Protein 6CL4 (pdb70)

Secondary structure (DSSP, 8-state):
--SSS-EEEE--STT-SEETTTEESSTTHHHHHHHTT--EEE------S-HHHHHHHHHHHHHHHHHHH--S-EEEEEETTHHHHHHHHHHH-GGGEEEEEEES--SS--HHHHHHGGGGSTTTS-HHHHHHHHHHHHHHHHHHHTS---GGGSHHHHGGGSHHHHHHHHTT--TT--SSTT----SEETTEEEEEEEEE----TTT---SSS-HHHHHHHHHHHT-SSSTTSBSSSSBTGGG--SEEEEEEEE--TTGGGTTTTT--SSSS-HHHHHHHHHHHHHHTT-

Structure (mmCIF, N/CA/C/O backbone):
data_6CL4
#
_entry.id   6CL4
#
_cell.length_a   58.500
_cell.length_b   58.500
_cell.length_c   192.700
_cell.angle_alpha   90.00
_cell.angle_beta   90.00
_cell.angle_gamma   90.00
#
_symmetry.space_group_name_H-M   'P 41 2 2'
#
loop_
_entity.id
_entity.type
_entity.pdbx_description
1 polymer 'Lipase C12'
2 water water
#
loop_
_atom_site.group_PDB
_atom_site.id
_atom_site.type_symbol
_atom_site.label_atom_id
_atom_site.label_alt_id
_atom_site.label_comp_id
_atom_site.label_asym_id
_atom_site.label_entity_id
_atom_site.label_seq_id
_atom_site.pdbx_PDB_ins_code
_atom_site.Cartn_x
_atom_site.Cartn_y
_atom_site.Cartn_z
_atom_site.occupancy
_atom_site.B_iso_or_equiv
_atom_site.auth_seq_id
_atom_site.auth_comp_id
_atom_site.auth_asym_id
_atom_site.auth_atom_id
_atom_site.pdbx_PDB_model_num
ATOM 1 N N . SER A 1 24 ? 20.877 28.840 42.827 1.00 38.66 4 SER A N 1
ATOM 2 C CA . SER A 1 24 ? 19.798 29.033 41.865 1.00 38.17 4 SER A CA 1
ATOM 3 C C . SER A 1 24 ? 19.705 30.489 41.421 1.00 37.99 4 SER A C 1
ATOM 4 O O . SER A 1 24 ? 19.584 31.394 42.247 1.00 39.20 4 SER A O 1
ATOM 7 N N . SER A 1 25 ? 19.764 30.709 40.112 1.00 35.36 5 SER A N 1
ATOM 8 C CA . SER A 1 25 ? 19.679 32.055 39.559 1.00 34.04 5 SER A CA 1
ATOM 9 C C . SER A 1 25 ? 18.228 32.517 39.463 1.00 31.43 5 SER A C 1
ATOM 10 O O . SER A 1 25 ? 17.948 33.715 39.442 1.00 32.45 5 SER A O 1
ATOM 13 N N . LEU A 1 26 ? 17.310 31.557 39.404 1.00 28.45 6 LEU A N 1
ATOM 14 C CA . LEU A 1 26 ? 15.886 31.863 39.345 1.00 26.80 6 LEU A CA 1
ATOM 15 C C . LEU A 1 26 ? 15.257 31.816 40.733 1.00 27.50 6 LEU A C 1
ATOM 16 O O . LEU A 1 26 ? 15.724 31.091 41.612 1.00 29.05 6 LEU A O 1
ATOM 21 N N . LYS A 1 27 ? 14.198 32.594 40.925 1.00 25.36 7 LYS A N 1
ATOM 22 C CA . LYS A 1 27 ? 13.482 32.603 42.194 1.00 24.80 7 LYS A CA 1
ATOM 23 C C . LYS A 1 27 ? 12.606 31.361 42.319 1.00 23.61 7 LYS A C 1
ATOM 24 O O . LYS A 1 27 ? 12.423 30.824 43.411 1.00 23.30 7 LYS A O 1
ATOM 30 N N . PHE A 1 28 ? 12.072 30.907 41.189 1.00 23.49 8 PHE A N 1
ATOM 31 C CA . PHE A 1 28 ? 11.191 29.746 41.170 1.00 22.63 8 PHE A CA 1
ATOM 32 C C . PHE A 1 28 ? 11.763 28.629 40.302 1.00 21.94 8 PHE A C 1
ATOM 33 O O . PHE A 1 28 ? 12.425 28.895 39.299 1.00 21.65 8 PHE A O 1
ATOM 41 N N . PRO A 1 29 ? 11.512 27.370 40.694 1.00 20.99 9 PRO A N 1
ATOM 42 C CA . PRO A 1 29 ? 11.964 26.198 39.937 1.00 20.81 9 PRO A CA 1
ATOM 43 C C . PRO A 1 29 ? 11.294 26.090 38.571 1.00 20.57 9 PRO A C 1
ATOM 44 O O . PRO A 1 29 ? 10.247 26.697 38.345 1.00 21.51 9 PRO A O 1
ATOM 48 N N . ILE A 1 30 ? 11.900 25.320 37.674 1.00 19.53 10 ILE A N 1
ATOM 49 C CA . ILE A 1 30 ? 11.323 25.072 36.360 1.00 17.99 10 ILE A CA 1
ATOM 50 C C . ILE A 1 30 ? 10.759 23.657 36.279 1.00 18.02 10 ILE A C 1
ATOM 51 O O . ILE A 1 30 ? 11.437 22.690 36.624 1.00 21.58 10 ILE A O 1
ATOM 56 N N . VAL A 1 31 ? 9.514 23.544 35.831 1.00 22.76 11 VAL A N 1
ATOM 57 C CA . VAL A 1 31 ? 8.891 22.243 35.627 1.00 21.91 11 VAL A CA 1
ATOM 58 C C . VAL A 1 31 ? 8.652 21.989 34.142 1.00 20.21 11 VAL A C 1
ATOM 59 O O . VAL A 1 31 ? 7.859 22.680 33.506 1.00 19.25 11 VAL A O 1
ATOM 63 N N . LEU A 1 32 ? 9.348 20.998 33.594 1.00 20.61 12 LEU A N 1
ATOM 64 C CA . LEU A 1 32 ? 9.195 20.646 32.187 1.00 20.43 12 LEU A CA 1
ATOM 65 C C . LEU A 1 32 ? 8.001 19.720 31.989 1.00 20.68 12 LEU A C 1
ATOM 66 O O . LEU A 1 32 ? 7.824 18.753 32.731 1.00 17.69 12 LEU A O 1
ATOM 71 N N . VAL A 1 33 ? 7.183 20.023 30.986 1.00 19.55 13 VAL A N 1
ATOM 72 C CA . VAL A 1 33 ? 5.970 19.255 30.727 1.00 18.85 13 VAL A CA 1
ATOM 73 C C . VAL A 1 33 ? 5.954 18.687 29.312 1.00 18.76 13 VAL A C 1
ATOM 74 O O . VAL A 1 33 ? 5.834 19.430 28.337 1.00 18.58 13 VAL A O 1
ATOM 78 N N . HIS A 1 34 ? 6.075 17.368 29.202 1.00 18.57 14 HIS A N 1
ATOM 79 C CA . HIS A 1 34 ? 6.049 16.7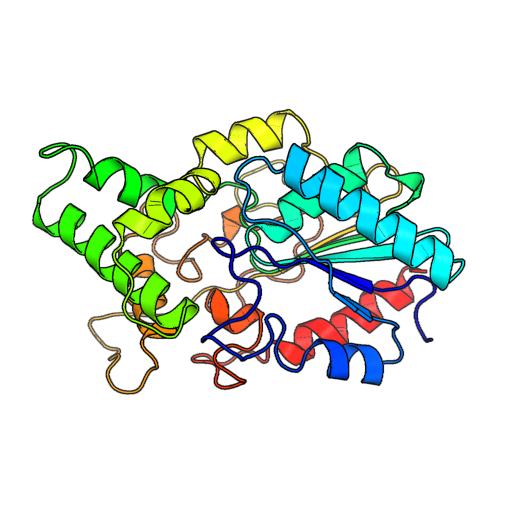17 27.898 1.00 19.16 14 HIS A CA 1
ATOM 80 C C . HIS A 1 34 ? 4.612 16.535 27.429 1.00 21.36 14 HIS A C 1
ATOM 81 O O . HIS A 1 34 ? 3.671 16.714 28.203 1.00 22.87 14 HIS A O 1
ATOM 88 N N . GLY A 1 35 ? 4.445 16.185 26.158 1.00 20.57 15 GLY A N 1
ATOM 89 C CA . GLY A 1 35 ? 3.123 15.957 25.607 1.00 20.30 15 GLY A CA 1
ATOM 90 C C . GLY A 1 35 ? 3.135 15.679 24.118 1.00 19.44 15 GLY A C 1
ATOM 91 O O . GLY A 1 35 ? 2.749 16.529 23.319 1.00 18.08 15 GLY A O 1
ATOM 92 N N . LEU A 1 36 ? 3.577 14.485 23.740 1.00 19.72 16 LEU A N 1
ATOM 93 C CA . LEU A 1 36 ? 3.594 14.096 22.335 1.00 18.42 16 LEU A CA 1
ATOM 94 C C . LEU A 1 36 ? 3.101 12.664 22.153 1.00 18.33 16 LEU A C 1
ATOM 95 O O . LEU A 1 36 ? 3.884 11.716 22.216 1.00 18.43 16 LEU A O 1
ATOM 100 N N . LEU A 1 37 ? 1.794 12.527 21.942 1.00 18.77 17 LEU A N 1
ATOM 101 C CA . LEU A 1 37 ? 1.156 11.242 21.658 1.00 21.30 17 LEU A CA 1
ATOM 102 C C . LEU A 1 37 ? 1.397 10.193 22.745 1.00 24.03 17 LEU A C 1
ATOM 103 O O . LEU A 1 37 ? 1.420 8.994 22.466 1.00 26.34 17 LEU A O 1
ATOM 108 N N . GLY A 1 38 ? 1.571 10.650 23.980 1.00 25.06 18 GLY A N 1
ATOM 109 C CA . GLY A 1 38 ? 1.719 9.756 25.114 1.00 26.09 18 GLY A CA 1
ATOM 110 C C . GLY A 1 38 ? 3.049 9.029 25.180 1.00 29.21 18 GLY A C 1
ATOM 111 O O . GLY A 1 38 ? 3.097 7.840 25.496 1.00 29.33 18 GLY A O 1
ATOM 112 N N . PHE A 1 39 ? 4.132 9.741 24.886 1.00 31.45 19 PHE A N 1
ATOM 113 C CA . PHE A 1 39 ? 5.469 9.163 24.975 1.00 34.34 19 PHE A CA 1
ATOM 114 C C . PHE A 1 39 ? 6.300 9.849 26.054 1.00 38.37 19 PHE A C 1
ATOM 115 O O . PHE A 1 39 ? 6.588 11.042 25.964 1.00 39.58 19 PHE A O 1
ATOM 123 N N . ASP A 1 40 ? 6.681 9.086 27.074 1.00 42.95 20 ASP A N 1
ATOM 124 C CA . ASP A 1 40 ? 7.520 9.603 28.150 1.00 46.01 20 ASP A CA 1
ATOM 125 C C . ASP A 1 40 ? 8.934 9.877 27.652 1.00 44.47 20 ASP A C 1
ATOM 126 O O . ASP A 1 40 ? 9.627 10.753 28.167 1.00 44.08 20 ASP A O 1
ATOM 131 N N . LYS A 1 41 ? 9.354 9.117 26.646 1.00 41.37 21 LYS A N 1
ATOM 132 C CA . LYS A 1 41 ? 10.689 9.259 26.083 1.00 40.41 21 LYS A CA 1
ATOM 133 C C . LYS A 1 41 ? 10.691 8.959 24.587 1.00 39.29 21 LYS A C 1
ATOM 134 O O . LYS A 1 41 ? 9.912 8.135 24.107 1.00 39.27 21 LYS A O 1
ATOM 140 N N . ILE A 1 42 ? 11.570 9.636 23.856 1.00 37.20 22 ILE A N 1
ATOM 141 C CA . ILE A 1 42 ? 11.627 9.516 22.403 1.00 35.53 22 ILE A CA 1
ATOM 142 C C . ILE A 1 42 ? 12.580 8.405 21.967 1.00 35.50 22 ILE A C 1
ATOM 143 O O . ILE A 1 42 ? 13.653 8.234 22.544 1.00 36.91 22 ILE A O 1
ATOM 148 N N . GLY A 1 43 ? 12.177 7.644 20.953 1.00 34.58 23 GLY A N 1
ATOM 149 C CA . GLY A 1 43 ? 13.028 6.616 20.381 1.00 34.99 23 GLY A CA 1
ATOM 150 C C . GLY A 1 43 ? 13.079 5.334 21.189 1.00 38.41 23 GLY A C 1
ATOM 151 O O . GLY A 1 43 ? 13.630 4.330 20.739 1.00 39.77 23 GLY A O 1
ATOM 152 N N . GLY A 1 44 ? 12.506 5.366 22.387 1.00 39.26 24 GLY A N 1
ATOM 153 C CA . GLY A 1 44 ? 12.485 4.199 23.247 1.00 42.13 24 GLY A CA 1
ATOM 154 C C . GLY A 1 44 ? 13.263 4.389 24.535 1.00 43.52 24 GLY A C 1
ATOM 155 O O . GLY A 1 44 ? 12.885 3.852 25.576 1.00 45.80 24 GLY A O 1
ATOM 156 N N . ILE A 1 45 ? 14.353 5.149 24.470 1.00 42.66 25 ILE A N 1
ATOM 157 C CA . ILE A 1 45 ? 15.194 5.364 25.645 1.00 43.04 25 ILE A CA 1
ATOM 158 C C . ILE A 1 45 ? 15.577 6.830 25.855 1.00 40.01 25 ILE A C 1
ATOM 159 O O . ILE A 1 45 ? 15.745 7.272 26.991 1.00 40.02 25 ILE A O 1
ATOM 164 N N . TYR A 1 46 ? 15.713 7.578 24.763 1.00 36.21 26 TYR A N 1
ATOM 165 C CA . TYR A 1 46 ? 16.182 8.960 24.835 1.00 34.58 26 TYR A CA 1
ATOM 166 C C . TYR A 1 46 ? 15.201 9.854 25.584 1.00 32.65 26 TYR A C 1
ATOM 167 O O . TYR A 1 46 ? 14.009 9.861 25.280 1.00 32.38 26 TYR A O 1
ATOM 176 N N . PRO A 1 47 ? 15.706 10.612 26.572 1.00 31.11 27 PRO A N 1
ATOM 177 C CA . PRO A 1 47 ? 14.899 11.561 27.348 1.00 28.04 27 PRO A CA 1
ATOM 178 C C . PRO A 1 47 ? 14.164 12.557 26.455 1.00 23.37 27 PRO A C 1
ATOM 179 O O . PRO A 1 47 ? 14.683 12.934 25.404 1.00 22.02 27 PRO A O 1
ATOM 183 N N . TYR A 1 48 ? 12.971 12.967 26.879 1.00 21.71 28 TYR A N 1
ATOM 184 C CA . TYR A 1 48 ? 12.117 13.855 26.095 1.00 20.45 28 TYR A CA 1
ATOM 185 C C . TYR A 1 48 ? 12.828 15.159 25.742 1.00 20.49 28 TYR A C 1
ATOM 186 O O . TYR A 1 48 ? 13.105 15.427 24.573 1.00 20.29 28 TYR A O 1
ATOM 195 N N . PHE A 1 49 ? 13.119 15.967 26.757 1.00 20.91 29 PHE A N 1
ATOM 196 C CA . PHE A 1 49 ? 13.893 17.188 26.568 1.00 18.74 29 PHE A CA 1
ATOM 197 C C . PHE A 1 49 ? 15.382 16.861 26.585 1.00 22.74 29 PHE A C 1
ATOM 198 O O . PHE A 1 49 ? 16.059 17.061 27.594 1.00 24.66 29 PHE A O 1
ATOM 206 N N . TYR A 1 50 ? 15.884 16.360 25.460 1.00 22.69 30 TYR A N 1
ATOM 207 C CA . TYR A 1 50 ? 17.243 15.832 25.382 1.00 24.20 30 TYR A CA 1
ATOM 208 C C . TYR A 1 50 ? 18.310 16.891 25.653 1.00 25.49 30 TYR A C 1
ATOM 209 O O . TYR A 1 50 ? 18.437 17.865 24.911 1.00 25.94 30 TYR A O 1
ATOM 218 N N . GLY A 1 51 ? 19.071 16.688 26.725 1.00 25.62 31 GLY A N 1
ATOM 219 C CA . GLY A 1 51 ? 20.164 17.576 27.079 1.00 25.62 31 GLY A CA 1
ATOM 220 C C . GLY A 1 51 ? 19.722 18.958 27.519 1.00 25.79 31 GLY A C 1
ATOM 221 O O . GLY A 1 51 ? 20.542 19.866 27.660 1.00 27.62 31 GLY A O 1
ATOM 222 N N . ILE A 1 52 ? 18.423 19.119 27.746 1.00 23.91 32 ILE A N 1
ATOM 223 C CA . ILE A 1 52 ? 17.861 20.419 28.089 1.00 22.35 32 ILE A CA 1
ATOM 224 C C . ILE A 1 52 ? 17.857 20.648 29.599 1.00 22.82 32 ILE A C 1
ATOM 225 O O . ILE A 1 52 ? 18.170 21.743 30.066 1.00 23.02 32 ILE A O 1
ATOM 230 N N . LYS A 1 53 ? 17.515 19.611 30.358 1.00 23.13 33 LYS A N 1
ATOM 231 C CA . LYS A 1 53 ? 17.525 19.698 31.815 1.00 25.42 33 LYS A CA 1
ATOM 232 C C . LYS A 1 53 ? 18.924 20.017 32.333 1.00 29.02 33 LYS A C 1
ATOM 233 O O . LYS A 1 53 ? 19.091 20.847 33.226 1.00 29.75 33 LYS A O 1
ATOM 239 N N . GLU A 1 54 ? 19.924 19.357 31.758 1.00 32.03 34 GLU A N 1
ATOM 240 C CA . GLU A 1 54 ? 21.312 19.561 32.153 1.00 35.68 34 GLU A CA 1
ATOM 241 C C . GLU A 1 54 ? 21.787 20.964 31.788 1.00 35.58 34 GLU A C 1
ATOM 242 O O . GLU A 1 54 ? 22.633 21.540 32.472 1.00 33.01 34 GLU A O 1
ATOM 248 N N . ALA A 1 55 ? 21.236 21.508 30.709 1.00 36.92 35 ALA A N 1
ATOM 249 C CA . ALA A 1 55 ? 21.606 22.841 30.251 1.00 23.21 35 ALA A CA 1
ATOM 250 C C . ALA A 1 55 ? 20.947 23.920 31.103 1.00 27.44 35 ALA A C 1
ATOM 251 O O . ALA A 1 55 ? 21.567 24.934 31.423 1.00 28.08 35 ALA A O 1
ATOM 253 N N . LEU A 1 56 ? 19.686 23.698 31.462 1.00 26.23 36 LEU A N 1
ATOM 254 C CA . LEU A 1 56 ? 18.958 24.635 32.310 1.00 24.82 36 LEU A CA 1
ATOM 255 C C . LEU A 1 56 ? 19.590 24.709 33.697 1.00 27.03 36 LEU A C 1
ATOM 256 O O . LEU A 1 56 ? 19.648 25.776 34.307 1.00 29.23 36 LEU A O 1
ATOM 261 N N . GLU A 1 57 ? 20.064 23.567 34.187 1.00 26.76 37 GLU A N 1
ATOM 262 C CA . GLU A 1 57 ? 20.753 23.508 35.471 1.00 26.11 37 GLU A CA 1
ATOM 263 C C . GLU A 1 57 ? 22.105 24.204 35.388 1.00 28.90 37 GLU A C 1
ATOM 264 O O . GLU A 1 57 ? 22.569 24.802 36.358 1.00 30.94 37 GLU A O 1
ATOM 270 N N . LYS A 1 58 ? 22.728 24.122 34.217 1.00 30.05 38 LYS A N 1
ATOM 271 C CA . LYS A 1 58 ? 24.020 24.753 33.982 1.00 31.70 38 LYS A CA 1
ATOM 272 C C . LYS A 1 58 ? 23.881 26.273 33.985 1.00 29.71 38 LYS A C 1
ATOM 273 O O . LYS A 1 58 ? 24.851 26.997 34.207 1.00 30.49 38 LYS A O 1
ATOM 279 N N . ALA A 1 59 ? 22.663 26.749 33.743 1.00 29.05 39 ALA A N 1
ATOM 280 C CA . ALA A 1 59 ? 22.374 28.177 33.768 1.00 29.77 39 ALA A CA 1
ATOM 281 C C . ALA A 1 59 ? 21.929 28.619 35.159 1.00 30.75 39 ALA A C 1
ATOM 282 O O . ALA A 1 59 ? 21.549 29.771 35.364 1.00 30.93 39 ALA A O 1
ATOM 284 N N . GLY A 1 60 ? 21.972 27.691 36.111 1.00 32.40 40 GLY A N 1
ATOM 285 C CA . GLY A 1 60 ? 21.656 27.996 37.494 1.00 32.68 40 GLY A CA 1
ATOM 286 C C . GLY A 1 60 ? 20.179 27.915 37.829 1.00 31.79 40 GLY A C 1
ATOM 287 O O . GLY A 1 60 ? 19.647 28.774 38.531 1.00 31.94 40 GLY A O 1
ATOM 288 N N . ALA A 1 61 ? 19.514 26.877 37.333 1.00 28.44 41 ALA A N 1
ATOM 289 C CA . ALA A 1 61 ? 18.092 26.689 37.597 1.00 25.53 41 ALA A CA 1
ATOM 290 C C . ALA A 1 61 ? 17.796 25.264 38.053 1.00 22.71 41 ALA A C 1
ATOM 291 O O . ALA A 1 61 ? 18.408 24.310 37.575 1.00 23.07 41 ALA A O 1
ATOM 293 N N . LYS A 1 62 ? 16.859 25.125 38.986 1.00 21.02 42 LYS A N 1
ATOM 294 C CA . LYS A 1 62 ? 16.429 23.806 39.436 1.00 20.92 42 LYS A CA 1
ATOM 295 C C . LYS A 1 62 ? 15.313 23.287 38.536 1.00 20.21 42 LYS A C 1
ATOM 296 O O . LYS A 1 62 ? 14.295 23.952 38.347 1.00 19.59 42 LYS A O 1
ATOM 301 N N . VAL A 1 63 ? 15.514 22.097 37.979 1.00 23.16 43 VAL A N 1
ATOM 302 C CA . VAL A 1 63 ? 14.598 21.555 36.982 1.00 22.27 43 VAL A CA 1
ATOM 303 C C . VAL A 1 63 ? 13.960 20.246 37.435 1.00 21.11 43 VAL A C 1
ATOM 304 O O . VAL A 1 63 ? 14.626 19.380 38.002 1.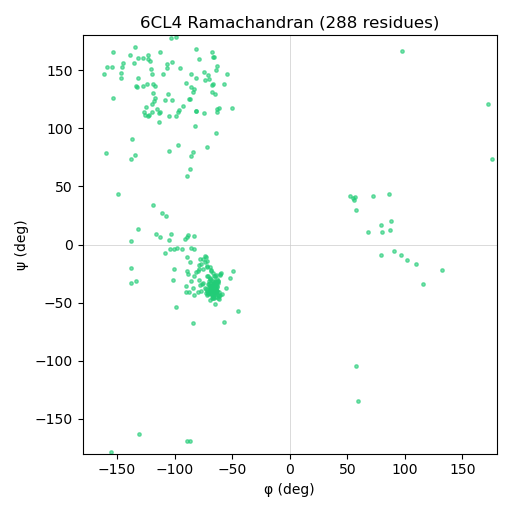00 21.12 43 VAL A O 1
ATOM 308 N N . TYR A 1 64 ? 12.662 20.113 37.179 1.00 20.16 44 TYR A N 1
ATOM 309 C CA . TYR A 1 64 ? 11.932 18.894 37.502 1.00 20.21 44 TYR A CA 1
ATOM 310 C C . TYR A 1 64 ? 11.082 18.453 36.315 1.00 20.46 44 TYR A C 1
ATOM 311 O O . TYR A 1 64 ? 10.417 19.271 35.680 1.00 20.16 44 TYR A O 1
ATOM 320 N N . ILE A 1 65 ? 11.112 17.158 36.014 1.00 22.24 45 ILE A N 1
ATOM 321 C CA . ILE A 1 65 ? 10.366 16.619 34.882 1.00 22.84 45 ILE A CA 1
ATOM 322 C C . ILE A 1 65 ? 9.020 16.055 35.323 1.00 22.24 45 ILE A C 1
ATOM 323 O O . ILE A 1 65 ? 8.961 15.081 36.073 1.00 22.85 45 ILE A O 1
ATOM 328 N N . ALA A 1 66 ? 7.942 16.667 34.846 1.00 22.32 46 ALA A N 1
ATOM 329 C CA . ALA A 1 66 ? 6.593 16.250 35.213 1.00 24.23 46 ALA A CA 1
ATOM 330 C C . ALA A 1 66 ? 6.252 14.873 34.652 1.00 26.90 46 ALA A C 1
ATOM 331 O O . ALA A 1 66 ? 6.549 14.569 33.497 1.00 27.44 46 ALA A O 1
ATOM 333 N N . THR A 1 67 ? 5.624 14.046 35.481 1.00 28.61 47 THR A N 1
ATOM 334 C CA . THR A 1 67 ? 5.195 12.717 35.063 1.00 30.60 47 THR A CA 1
ATOM 335 C C . THR A 1 67 ? 3.687 12.687 34.833 1.00 29.76 47 THR A C 1
ATOM 336 O O . THR A 1 67 ? 2.904 12.782 35.778 1.00 28.85 47 THR A O 1
ATOM 340 N N . LEU A 1 68 ? 3.287 12.558 33.572 1.00 29.76 48 LEU A N 1
ATOM 341 C CA . LEU A 1 68 ? 1.874 12.582 33.209 1.00 30.40 48 LEU A CA 1
ATOM 342 C C . LEU A 1 68 ? 1.464 11.319 32.458 1.00 30.95 48 LEU A C 1
ATOM 343 O O . LEU A 1 68 ? 2.311 10.580 31.957 1.00 30.44 48 LEU A O 1
ATOM 348 N N . SER A 1 69 ? 0.159 11.078 32.382 1.00 33.44 49 SER A N 1
ATOM 349 C CA . SER A 1 69 ? -0.365 9.907 31.687 1.00 36.93 49 SER A CA 1
ATOM 350 C C . SER A 1 69 ? -0.908 10.272 30.309 1.00 37.48 49 SER A C 1
ATOM 351 O O . SER A 1 69 ? -1.273 11.420 30.057 1.00 37.13 49 SER A O 1
ATOM 354 N N . ALA A 1 70 ? -0.959 9.285 29.420 1.00 39.68 50 ALA A N 1
ATOM 355 C CA . ALA A 1 70 ? -1.447 9.498 28.063 1.00 40.90 50 ALA A CA 1
ATOM 356 C C . ALA A 1 70 ? -2.956 9.716 28.048 1.00 42.96 50 ALA A C 1
ATOM 357 O O . ALA A 1 70 ? -3.727 8.783 27.823 1.00 44.38 50 ALA A O 1
ATOM 359 N N . LEU A 1 71 ? -3.372 10.956 28.287 1.00 43.77 51 LEU A N 1
ATOM 360 C CA . LEU A 1 71 ? -4.789 11.296 28.308 1.00 44.81 51 LEU A CA 1
ATOM 361 C C . LEU A 1 71 ? -5.114 12.352 27.259 1.00 44.18 51 LEU A C 1
ATOM 362 O O . LEU A 1 71 ? -4.267 13.171 26.907 1.00 43.57 51 LEU A O 1
ATOM 367 N N . ASN A 1 72 ? -6.344 12.326 26.757 1.00 41.94 52 ASN A N 1
ATOM 368 C CA . ASN A 1 72 ? -6.786 13.321 25.789 1.00 39.90 52 ASN A CA 1
ATOM 369 C C . ASN A 1 72 ? -7.388 14.534 26.483 1.00 40.74 52 ASN A C 1
ATOM 370 O O . ASN A 1 72 ? -7.438 15.626 25.918 1.00 39.96 52 ASN A O 1
ATOM 375 N N . SER A 1 73 ? -7.845 14.334 27.715 1.00 39.99 53 SER A N 1
ATOM 376 C CA . SER A 1 73 ? -8.390 15.423 28.510 1.00 39.78 53 SER A CA 1
ATOM 377 C C . SER A 1 73 ? -7.267 16.226 29.153 1.00 40.19 53 SER A C 1
ATOM 378 O O . SER A 1 73 ? -6.528 15.714 29.993 1.00 43.98 53 SER A O 1
ATOM 381 N N . ASN A 1 74 ? -7.139 17.485 28.750 1.00 38.08 54 ASN A N 1
ATOM 382 C CA . ASN A 1 74 ? -6.125 18.367 29.313 1.00 38.30 54 ASN A CA 1
ATOM 383 C C . ASN A 1 74 ? -6.470 18.760 30.744 1.00 38.80 54 ASN A C 1
ATOM 384 O O . ASN A 1 74 ? -5.609 19.202 31.504 1.00 38.64 54 ASN A O 1
ATOM 389 N N . GLU A 1 75 ? -7.739 18.593 31.103 1.00 39.99 55 GLU A N 1
ATOM 390 C CA . GLU A 1 75 ? -8.191 18.844 32.464 1.00 41.98 55 GLU A CA 1
ATOM 391 C C . GLU A 1 75 ? -7.699 17.740 33.393 1.00 40.18 55 GLU A C 1
ATOM 392 O O . GLU A 1 75 ? -7.258 18.006 34.510 1.00 40.78 55 GLU A O 1
ATOM 398 N N . LEU A 1 76 ? -7.774 16.499 32.920 1.00 37.98 56 LEU A N 1
ATOM 399 C CA . LEU A 1 76 ? -7.283 15.358 33.683 1.00 38.16 56 LEU A CA 1
ATOM 400 C C . LEU A 1 76 ? -5.759 15.357 33.731 1.00 34.72 56 LEU A C 1
ATOM 401 O O . LEU A 1 76 ? -5.162 15.116 34.781 1.00 34.95 56 LEU A O 1
ATOM 406 N N . ARG A 1 77 ? -5.137 15.627 32.588 1.00 31.23 57 ARG A N 1
ATOM 407 C CA . ARG A 1 77 ? -3.684 15.721 32.511 1.00 30.49 57 ARG A CA 1
ATOM 408 C C . ARG A 1 77 ? -3.187 16.905 33.331 1.00 31.54 57 ARG A C 1
ATOM 409 O O . ARG A 1 77 ? -2.096 16.867 33.901 1.00 31.95 57 ARG A O 1
ATOM 423 N N . GLY A 1 78 ? -3.999 17.956 33.388 1.00 33.45 58 GLY A N 1
ATOM 424 C CA . GLY A 1 78 ? -3.675 19.130 34.176 1.00 32.98 58 GLY A CA 1
ATOM 425 C C . GLY A 1 78 ? -3.703 18.839 35.663 1.00 33.91 58 GLY A C 1
ATOM 426 O O . GLY A 1 78 ? -2.877 19.350 36.419 1.00 34.12 58 GLY A O 1
ATOM 427 N N . GLU A 1 79 ? -4.658 18.014 36.084 1.00 33.20 59 GLU A N 1
ATOM 428 C CA . GLU A 1 79 ? -4.760 17.613 37.483 1.00 33.71 59 GLU A CA 1
ATOM 429 C C . GLU A 1 79 ? -3.547 16.789 37.899 1.00 31.66 59 GLU A C 1
ATOM 430 O O . GLU A 1 79 ? -3.066 16.902 39.026 1.00 31.50 59 GLU A O 1
ATOM 436 N N . GLN A 1 80 ? -3.058 15.960 36.982 1.00 30.64 60 GLN A N 1
ATOM 437 C CA . GLN A 1 80 ? -1.842 15.194 37.220 1.00 30.64 60 GLN A CA 1
ATOM 438 C C . GLN A 1 80 ? -0.644 16.129 37.328 1.00 29.30 60 GLN A C 1
ATOM 439 O O . GLN A 1 80 ? 0.261 15.905 38.131 1.00 29.73 60 GLN A O 1
ATOM 445 N N . LEU A 1 81 ? -0.648 17.178 36.512 1.00 29.08 61 LEU A N 1
ATOM 446 C CA . LEU A 1 81 ? 0.404 18.184 36.553 1.00 28.21 61 LEU A CA 1
ATOM 447 C C . LEU A 1 81 ? 0.316 18.993 37.840 1.00 30.57 61 LEU A C 1
ATOM 448 O O . LEU A 1 81 ? 1.335 19.357 38.425 1.00 31.45 61 LEU A O 1
ATOM 453 N N . LEU A 1 82 ? -0.911 19.264 38.275 1.00 30.80 62 LEU A N 1
ATOM 454 C CA . LEU A 1 82 ? -1.151 20.007 39.507 1.00 30.71 62 LEU A CA 1
ATOM 455 C C . LEU A 1 82 ? -0.576 19.271 40.712 1.00 31.69 62 LEU A C 1
ATOM 456 O O . LEU A 1 82 ? 0.006 19.884 41.607 1.00 33.33 62 LEU A O 1
ATOM 461 N N . GLU A 1 83 ? -0.743 17.952 40.724 1.00 31.27 63 GLU A N 1
ATOM 462 C CA . GLU A 1 83 ? -0.224 17.120 41.802 1.00 30.57 63 GLU A CA 1
ATOM 463 C C . GLU A 1 83 ? 1.299 17.159 41.843 1.00 28.99 63 GLU A C 1
ATOM 464 O O . GLU A 1 83 ? 1.898 17.249 42.914 1.00 30.19 63 GLU A O 1
ATOM 470 N N . PHE A 1 8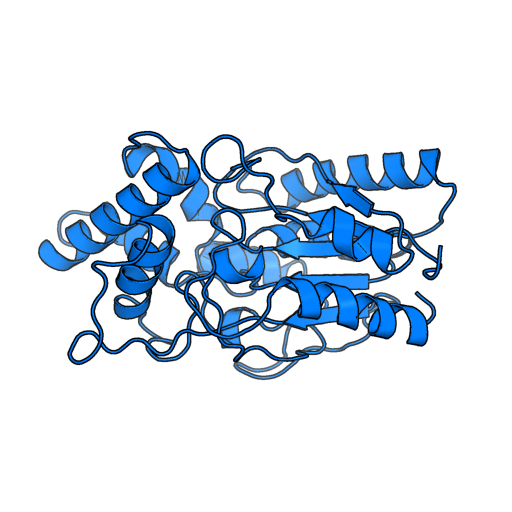4 ? 1.919 17.093 40.669 1.00 25.68 64 PHE A N 1
ATOM 471 C CA . PHE A 1 84 ? 3.373 17.100 40.570 1.00 24.63 64 PHE A CA 1
ATOM 472 C C . PHE A 1 84 ? 3.951 18.440 41.013 1.00 22.76 64 PHE A C 1
ATOM 473 O O . PHE A 1 84 ? 4.987 18.486 41.674 1.00 22.88 64 PHE A O 1
ATOM 481 N N . VAL A 1 85 ? 3.275 19.524 40.644 1.00 22.28 65 VAL A N 1
ATOM 482 C CA . VAL A 1 85 ? 3.705 20.866 41.021 1.00 21.89 65 VAL A CA 1
ATOM 483 C C . VAL A 1 85 ? 3.721 21.026 42.538 1.00 22.87 65 VAL A C 1
ATOM 484 O O . VAL A 1 85 ? 4.670 21.568 43.106 1.00 35.17 65 VAL A O 1
ATOM 488 N N . ARG A 1 86 ? 2.674 20.532 43.191 1.00 27.74 66 ARG A N 1
ATOM 489 C CA . ARG A 1 86 ? 2.567 20.621 44.643 1.00 28.24 66 ARG A CA 1
ATOM 490 C C . ARG A 1 86 ? 3.603 19.748 45.348 1.00 27.48 66 ARG A C 1
ATOM 491 O O . ARG A 1 86 ? 3.946 19.995 46.503 1.00 26.29 66 ARG A O 1
ATOM 499 N N . LYS A 1 87 ? 4.101 18.732 44.651 1.00 28.48 67 LYS A N 1
ATOM 500 C CA . LYS A 1 87 ? 5.165 17.896 45.193 1.00 29.25 67 LYS A CA 1
ATOM 501 C C . LYS A 1 87 ? 6.514 18.596 45.055 1.00 28.21 67 LYS A C 1
ATOM 502 O O . LYS A 1 87 ? 7.413 18.399 45.873 1.00 28.38 67 LYS A O 1
ATOM 508 N N . VAL A 1 88 ? 6.645 19.418 44.019 1.00 26.85 68 VAL A N 1
ATOM 509 C CA . VAL A 1 88 ? 7.849 20.215 43.822 1.00 26.68 68 VAL A CA 1
ATOM 510 C C . VAL A 1 88 ? 7.924 21.321 44.871 1.00 28.65 68 VAL A C 1
ATOM 511 O O . VAL A 1 88 ? 8.987 21.584 45.435 1.00 31.35 68 VAL A O 1
ATOM 515 N N . GLN A 1 89 ? 6.786 21.957 45.134 1.00 28.82 69 GLN A N 1
ATOM 516 C CA . GLN A 1 89 ? 6.707 23.009 46.142 1.00 29.16 69 GLN A CA 1
ATOM 517 C C . GLN A 1 89 ? 7.002 22.471 47.537 1.00 29.89 69 GLN A C 1
ATOM 518 O O . GLN A 1 89 ? 7.563 23.173 48.376 1.00 31.13 69 GLN A O 1
ATOM 524 N N . ALA A 1 90 ? 6.617 21.223 47.781 1.00 29.06 70 ALA A N 1
ATOM 525 C CA . ALA A 1 90 ? 6.826 20.601 49.083 1.00 30.06 70 ALA A CA 1
ATOM 526 C C . ALA A 1 90 ? 8.302 20.298 49.319 1.00 30.70 70 ALA A C 1
ATOM 527 O O . ALA A 1 90 ? 8.788 20.377 50.447 1.00 34.37 70 ALA A O 1
ATOM 529 N N . GLU A 1 91 ? 9.010 19.959 48.248 1.00 28.88 71 GLU A N 1
ATOM 530 C CA . GLU A 1 91 ? 10.419 19.598 48.339 1.00 28.70 71 GLU A CA 1
ATOM 531 C C . GLU A 1 91 ? 11.323 20.829 48.325 1.00 27.59 71 GLU A C 1
ATOM 532 O O . GLU A 1 91 ? 12.339 20.871 49.020 1.00 28.01 71 GLU A O 1
ATOM 535 N N . THR A 1 92 ? 10.946 21.831 47.536 1.00 25.79 72 THR A N 1
ATOM 536 C CA . THR A 1 92 ? 11.762 23.030 47.378 1.00 25.94 72 THR A CA 1
ATOM 537 C C . THR A 1 92 ? 11.410 24.112 48.394 1.00 28.53 72 THR A C 1
ATOM 538 O O . THR A 1 92 ? 12.284 24.838 48.866 1.00 29.80 72 THR A O 1
ATOM 542 N N . GLY A 1 93 ? 10.128 24.220 48.723 1.00 29.90 73 GLY A N 1
ATOM 543 C CA . GLY A 1 93 ? 9.661 25.260 49.620 1.00 25.24 73 GLY A CA 1
ATOM 544 C C . GLY A 1 93 ? 9.337 26.530 48.859 1.00 24.44 73 GLY A C 1
ATOM 545 O O . GLY A 1 93 ? 9.151 27.593 49.450 1.00 24.76 73 GLY A O 1
ATOM 546 N N . ALA A 1 94 ? 9.268 26.414 47.537 1.00 26.23 74 ALA A N 1
ATOM 547 C CA . ALA A 1 94 ? 8.980 27.556 46.678 1.00 22.86 74 ALA A CA 1
ATOM 548 C C . ALA A 1 94 ? 7.478 27.776 46.540 1.00 26.63 74 ALA A C 1
ATOM 549 O O . ALA A 1 94 ? 6.697 26.824 46.547 1.00 28.16 74 ALA A O 1
ATOM 551 N N . ALA A 1 95 ? 7.082 29.038 46.413 1.00 25.83 75 ALA A N 1
ATOM 552 C CA . ALA A 1 95 ? 5.671 29.394 46.317 1.00 26.83 75 ALA A CA 1
ATOM 553 C C . ALA A 1 95 ? 5.115 29.122 44.923 1.00 27.77 75 ALA A C 1
ATOM 554 O O . ALA A 1 95 ? 3.955 28.737 44.773 1.00 28.26 75 ALA A O 1
ATOM 556 N N . LYS A 1 96 ? 5.945 29.328 43.905 1.00 26.60 76 LYS A N 1
ATOM 557 C CA . LYS A 1 96 ? 5.518 29.144 42.521 1.00 21.35 76 LYS A CA 1
ATOM 558 C C . LYS A 1 96 ? 6.550 28.365 41.713 1.00 27.02 76 LYS A C 1
ATOM 559 O O . LYS A 1 96 ? 7.669 28.133 42.171 1.00 20.46 76 LYS A O 1
ATOM 565 N N . VAL A 1 97 ? 6.160 27.961 40.508 1.00 25.33 77 VAL A N 1
ATOM 566 C CA . VAL A 1 97 ? 7.067 27.289 39.584 1.00 24.12 77 VAL A CA 1
ATOM 567 C C . VAL A 1 97 ? 6.920 27.867 38.181 1.00 23.49 77 VAL A C 1
ATOM 568 O O . VAL A 1 97 ? 5.883 28.436 37.841 1.00 22.70 77 VAL A O 1
ATOM 572 N N . ASN A 1 98 ? 7.964 27.726 37.370 1.00 23.34 78 ASN A N 1
ATOM 573 C CA . ASN A 1 98 ? 7.908 28.154 35.978 1.00 17.88 78 ASN A CA 1
ATOM 574 C C . ASN A 1 98 ? 7.599 26.979 35.060 1.00 17.46 78 ASN A C 1
ATOM 575 O O . ASN A 1 98 ? 8.400 26.054 34.932 1.00 17.31 78 ASN A O 1
ATOM 580 N N . LEU A 1 99 ? 6.433 27.017 34.426 1.00 17.42 79 LEU A N 1
ATOM 581 C CA . LEU A 1 99 ? 6.003 25.924 33.561 1.00 17.78 79 LEU A CA 1
ATOM 582 C C . LEU A 1 99 ? 6.518 26.086 32.137 1.00 17.55 79 LEU A C 1
ATOM 583 O O . LEU A 1 99 ? 6.306 27.117 31.499 1.00 17.82 79 LEU A O 1
ATOM 588 N N . ILE A 1 100 ? 7.203 25.057 31.650 1.00 16.42 80 ILE A N 1
ATOM 589 C CA . ILE A 1 100 ? 7.658 25.016 30.267 1.00 22.70 80 ILE A CA 1
ATOM 590 C C . ILE A 1 100 ? 7.192 23.718 29.618 1.00 20.00 80 ILE A C 1
ATOM 591 O O . ILE A 1 100 ? 7.625 22.632 30.005 1.00 19.78 80 ILE A O 1
ATOM 596 N N . GLY A 1 101 ? 6.306 23.834 28.635 1.00 18.23 81 GLY A N 1
ATOM 597 C CA . GLY A 1 101 ? 5.722 22.665 28.003 1.00 19.15 81 GLY A CA 1
ATOM 598 C C . GLY A 1 101 ? 5.959 22.585 26.509 1.00 20.56 81 GLY A C 1
ATOM 599 O O . GLY A 1 101 ? 6.220 23.594 25.853 1.00 21.05 81 GLY A O 1
ATOM 600 N N . HIS A 1 102 ? 5.860 21.373 25.971 1.00 21.04 82 HIS A N 1
ATOM 601 C CA . HIS A 1 102 ? 6.059 21.143 24.545 1.00 19.56 82 HIS A CA 1
ATOM 602 C C . HIS A 1 102 ? 4.846 20.462 23.918 1.00 20.51 82 HIS A C 1
ATOM 603 O O . HIS A 1 102 ? 4.263 19.552 24.508 1.00 21.30 82 HIS A O 1
ATOM 610 N N . SER A 1 103 ? 4.476 20.920 22.723 1.00 21.15 83 SER A N 1
ATOM 611 C CA . SER A 1 103 ? 3.374 20.346 21.951 1.00 19.49 83 SER A CA 1
ATOM 612 C C . SER A 1 103 ? 2.052 20.373 22.719 1.00 19.39 83 SER A C 1
ATOM 613 O O . SER A 1 103 ? 1.427 21.424 22.850 1.00 20.30 83 SER A O 1
ATOM 616 N N . GLN A 1 104 ? 1.626 19.217 23.220 1.00 19.46 84 GLN A N 1
ATOM 617 C CA . GLN A 1 104 ? 0.381 19.128 23.977 1.00 20.68 84 GLN A CA 1
ATOM 618 C C . GLN A 1 104 ? 0.592 19.631 25.405 1.00 22.34 84 GLN A C 1
ATOM 619 O O . GLN A 1 104 ? -0.359 20.005 26.095 1.00 23.82 84 GLN A O 1
ATOM 629 N N . GLY A 1 105 ? 1.852 19.638 25.831 1.00 21.59 85 GLY A N 1
ATOM 630 C CA . GLY A 1 105 ? 2.245 20.100 27.154 1.00 21.39 85 GLY A CA 1
ATOM 631 C C . GLY A 1 105 ? 1.639 21.401 27.660 1.00 22.29 85 GLY A C 1
ATOM 632 O O . GLY A 1 105 ? 1.023 21.412 28.727 1.00 22.25 85 GLY A O 1
ATOM 633 N N . PRO A 1 106 ? 1.817 22.506 26.910 1.00 22.04 86 PRO A N 1
ATOM 634 C CA . PRO A 1 106 ? 1.302 23.821 27.315 1.00 21.12 86 PRO A CA 1
ATOM 635 C C . PRO A 1 106 ? -0.184 23.833 27.676 1.00 21.27 86 PRO A C 1
ATOM 636 O O . PRO A 1 106 ? -0.597 24.653 28.495 1.00 20.28 86 PRO A O 1
ATOM 640 N N . LEU A 1 107 ? -0.968 22.944 27.075 1.00 21.94 87 LEU A N 1
ATOM 641 C CA . LEU A 1 107 ? -2.393 22.862 27.380 1.00 23.13 87 LEU A CA 1
ATOM 642 C C . LEU A 1 107 ? -2.613 22.448 28.833 1.00 23.07 87 LEU A C 1
ATOM 643 O O . LEU A 1 107 ? -3.491 22.978 29.513 1.00 19.77 87 LEU A O 1
ATOM 648 N N . ALA A 1 108 ? -1.806 21.503 29.304 1.00 22.49 88 ALA A N 1
ATOM 649 C CA . ALA A 1 108 ? -1.849 21.093 30.702 1.00 20.66 88 ALA A CA 1
ATOM 650 C C . ALA A 1 108 ? -1.367 22.231 31.595 1.00 20.18 88 ALA A C 1
ATOM 651 O O . ALA A 1 108 ? -1.898 22.446 32.685 1.00 19.92 88 ALA A O 1
ATOM 653 N N . CYS A 1 109 ? -0.360 22.958 31.120 1.00 18.38 89 CYS A N 1
ATOM 654 C CA . CYS A 1 109 ? 0.176 24.107 31.841 1.00 18.40 89 CYS A CA 1
ATOM 655 C C . CYS A 1 109 ? -0.864 25.214 31.970 1.00 21.74 89 CYS A C 1
ATOM 656 O O . CYS A 1 109 ? -1.030 25.801 33.039 1.00 23.05 89 CYS A O 1
ATOM 659 N N . ARG A 1 110 ? -1.558 25.494 30.871 1.00 22.04 90 ARG A N 1
ATOM 660 C CA . ARG A 1 110 ? -2.578 26.537 30.841 1.00 22.21 90 ARG A CA 1
ATOM 661 C C . ARG A 1 110 ? -3.740 26.221 31.778 1.00 23.61 90 ARG A C 1
ATOM 662 O O . ARG A 1 110 ? -4.387 27.126 32.302 1.00 24.83 90 ARG A O 1
ATOM 670 N N . TYR A 1 111 ? -4.001 24.935 31.985 1.00 23.71 91 TYR A N 1
ATOM 671 C CA . TYR A 1 111 ? -5.067 24.511 32.886 1.00 26.59 91 TYR A CA 1
ATOM 672 C C . TYR A 1 111 ? -4.713 24.817 34.339 1.00 27.77 91 TYR A C 1
ATOM 673 O O . TYR A 1 111 ? -5.526 25.366 35.084 1.00 28.76 91 TYR A O 1
ATOM 682 N N . VAL A 1 112 ? -3.497 24.454 34.735 1.00 22.11 92 VAL A N 1
ATOM 683 C CA . VAL A 1 112 ? -3.038 24.666 36.103 1.00 25.79 92 VAL A CA 1
ATOM 684 C C . VAL A 1 112 ? -2.937 26.156 36.421 1.00 25.67 92 VAL A C 1
ATOM 685 O O . VAL A 1 112 ? -3.267 26.590 37.525 1.00 23.63 92 VAL A O 1
ATOM 689 N N . ALA A 1 113 ? -2.491 26.937 35.442 1.00 24.84 93 ALA A N 1
ATOM 690 C CA . ALA A 1 113 ? -2.359 28.379 35.613 1.00 25.65 93 ALA A CA 1
ATOM 691 C C . ALA A 1 113 ? -3.723 29.055 35.721 1.00 28.26 93 ALA A C 1
ATOM 692 O O . ALA A 1 113 ? -3.864 30.089 36.373 1.00 29.96 93 ALA A O 1
ATOM 694 N N . ALA A 1 114 ? -4.726 28.464 35.079 1.00 28.38 94 ALA A N 1
ATOM 695 C CA . ALA A 1 114 ? -6.068 29.034 35.067 1.00 25.69 94 ALA A CA 1
ATOM 696 C C . ALA A 1 114 ? -6.823 28.731 36.358 1.00 29.23 94 ALA A C 1
ATOM 697 O O . ALA A 1 114 ? -7.520 29.591 36.895 1.00 28.44 94 ALA A O 1
ATOM 699 N N . THR A 1 115 ? -6.680 27.505 36.851 1.00 29.18 95 THR A N 1
ATOM 700 C CA . THR A 1 115 ? -7.390 27.076 38.051 1.00 29.78 95 THR A CA 1
ATOM 701 C C . THR A 1 115 ? -6.634 27.444 39.323 1.00 29.17 95 THR A C 1
ATOM 702 O O . THR A 1 115 ? -7.241 27.695 40.364 1.00 29.67 95 THR A O 1
ATOM 706 N N . HIS A 1 116 ? -5.308 27.471 39.237 1.00 28.00 96 HIS A N 1
ATOM 707 C CA . HIS A 1 116 ? -4.477 27.812 40.387 1.00 28.27 96 HIS A CA 1
ATOM 708 C C . HIS A 1 116 ? -3.326 28.736 40.000 1.00 25.53 96 HIS A C 1
ATOM 709 O O . HIS A 1 116 ? -2.173 28.308 39.948 1.00 24.39 96 HIS A O 1
ATOM 716 N N . PRO A 1 117 ? -3.637 30.016 39.735 1.00 27.20 97 PRO A N 1
ATOM 717 C CA . PRO A 1 117 ? -2.624 30.992 39.321 1.00 26.14 97 PRO A CA 1
ATOM 718 C C . PRO A 1 117 ? -1.651 31.345 40.441 1.00 27.57 97 PRO A C 1
ATOM 719 O O . PRO A 1 117 ? -0.561 31.849 40.170 1.00 28.72 97 PRO A O 1
ATOM 723 N N . GLU A 1 118 ? -2.044 31.078 41.683 1.00 28.56 98 GLU A N 1
ATOM 724 C CA . GLU A 1 118 ? -1.216 31.410 42.837 1.00 29.43 98 GLU A CA 1
ATOM 725 C C . GLU A 1 118 ? -0.008 30.484 42.951 1.00 29.95 98 GLU A C 1
ATOM 726 O O . GLU A 1 118 ? 0.906 30.738 43.735 1.00 31.55 98 GLU A O 1
ATOM 732 N N . LEU A 1 119 ? -0.007 29.413 42.164 1.00 30.24 99 LEU A N 1
ATOM 733 C CA . LEU A 1 119 ? 1.075 28.436 42.202 1.00 28.74 99 LEU A CA 1
ATOM 734 C C . LEU A 1 119 ? 1.952 28.508 40.958 1.00 27.73 99 LEU A C 1
ATOM 735 O O . LEU A 1 119 ? 2.987 27.849 40.884 1.00 28.30 99 LEU A O 1
ATOM 740 N N . ILE A 1 120 ? 1.536 29.307 39.980 1.00 26.17 100 ILE A N 1
ATOM 741 C CA . ILE A 1 120 ? 2.242 29.375 38.704 1.00 23.84 100 ILE A CA 1
ATOM 742 C C . ILE A 1 120 ? 2.793 30.769 38.423 1.00 23.13 100 ILE A C 1
ATOM 743 O O . ILE A 1 120 ? 2.052 31.751 38.409 1.00 24.87 100 ILE A O 1
ATOM 748 N N . ALA A 1 121 ? 4.100 30.844 38.193 1.00 21.81 101 ALA A N 1
ATOM 749 C CA . ALA A 1 121 ? 4.763 32.114 37.928 1.00 22.60 101 ALA A CA 1
ATOM 750 C C . ALA A 1 121 ? 4.732 32.459 36.443 1.00 25.01 101 ALA A C 1
ATOM 751 O O . ALA A 1 121 ? 4.521 33.613 36.071 1.00 27.73 101 ALA A O 1
ATOM 753 N N . SER A 1 122 ? 4.944 31.455 35.598 1.00 24.52 102 SER A N 1
ATOM 754 C CA . SER A 1 122 ? 4.975 31.671 34.157 1.00 22.99 102 SER A CA 1
ATOM 755 C C . SER A 1 122 ? 4.605 30.415 33.377 1.00 23.46 102 SER A C 1
ATOM 756 O O . SER A 1 122 ? 4.796 29.295 33.851 1.00 24.66 102 SER A O 1
ATOM 759 N N . VAL A 1 123 ? 4.072 30.614 32.176 1.00 22.07 103 VAL A N 1
ATOM 760 C CA . VAL A 1 123 ? 3.739 29.510 31.285 1.00 21.30 103 VAL A CA 1
ATOM 761 C C . VAL A 1 123 ? 4.410 29.706 29.930 1.00 21.83 103 VAL A C 1
ATOM 762 O O . VAL A 1 123 ? 4.061 30.618 29.181 1.00 22.34 103 VAL A O 1
ATOM 766 N N . THR A 1 124 ? 5.377 28.848 29.621 1.00 21.45 104 THR A N 1
ATOM 767 C CA . THR A 1 124 ? 6.103 28.940 28.360 1.00 20.53 104 THR A CA 1
ATOM 768 C C . THR A 1 124 ? 5.715 27.805 27.418 1.00 19.73 104 THR A C 1
ATOM 769 O O . THR A 1 124 ? 5.809 26.629 27.772 1.00 18.59 104 THR A O 1
ATOM 773 N N . SER A 1 125 ? 5.277 28.168 26.216 1.00 19.87 105 SER A N 1
ATOM 774 C CA . SER A 1 125 ? 4.858 27.189 25.220 1.00 18.68 105 SER A CA 1
ATOM 775 C C . SER A 1 125 ? 5.927 26.985 24.150 1.00 18.00 105 SER A C 1
ATOM 776 O O . SER A 1 125 ? 6.367 27.937 23.509 1.00 16.41 105 SER A O 1
ATOM 779 N N . VAL A 1 126 ? 6.344 25.738 23.964 1.00 16.65 106 VAL A N 1
ATOM 780 C CA . VAL A 1 126 ? 7.334 25.408 22.945 1.00 16.99 106 VAL A CA 1
ATOM 781 C C . VAL A 1 126 ? 6.705 24.544 21.859 1.00 17.21 106 VAL A C 1
ATOM 782 O O . VAL A 1 126 ? 6.459 23.356 22.072 1.00 16.90 106 VAL A O 1
ATOM 786 N N . ASN A 1 127 ? 6.449 25.151 20.701 1.00 18.46 107 ASN A N 1
ATOM 787 C CA . ASN A 1 127 ? 5.758 24.487 19.597 1.00 17.92 107 ASN A CA 1
ATOM 788 C C . ASN A 1 127 ? 4.443 23.866 20.058 1.00 17.20 107 ASN A C 1
ATOM 789 O O . ASN A 1 127 ? 4.098 22.751 19.668 1.00 15.68 107 ASN A O 1
ATOM 794 N N . GLY A 1 128 ? 3.718 24.602 20.895 1.00 17.31 108 GLY A N 1
ATOM 795 C CA . GLY A 1 128 ? 2.491 24.108 21.490 1.00 16.75 108 GLY A CA 1
ATOM 796 C C . GLY A 1 128 ? 1.315 24.060 20.535 1.00 17.23 108 GLY A C 1
ATOM 797 O O . GLY A 1 128 ? 1.205 24.879 19.622 1.00 17.73 108 GLY A O 1
ATOM 798 N N . VAL A 1 129 ? 0.432 23.090 20.753 1.00 17.38 109 VAL A N 1
ATOM 799 C CA . VAL A 1 129 ? -0.775 22.944 19.950 1.00 18.90 109 VAL A CA 1
ATOM 800 C C . VAL A 1 129 ? -1.890 23.812 20.528 1.00 20.14 109 VAL A C 1
ATOM 801 O O . VAL A 1 129 ? -2.907 23.303 21.000 1.00 22.25 109 VAL A O 1
ATOM 805 N N . ASN A 1 130 ? -1.692 25.125 20.490 1.00 19.78 110 ASN A N 1
ATOM 806 C CA . ASN A 1 130 ? -2.602 26.058 21.147 1.00 21.46 110 ASN A CA 1
ATOM 807 C C . ASN A 1 130 ? -3.886 26.329 20.365 1.00 23.05 110 ASN A C 1
ATOM 808 O O . ASN A 1 130 ? -4.863 26.822 20.926 1.00 25.45 110 ASN A O 1
ATOM 813 N N . HIS A 1 131 ? -3.887 26.009 19.076 1.00 23.40 111 HIS A N 1
ATOM 814 C CA . HIS A 1 131 ? -5.071 26.230 18.251 1.00 25.27 111 HIS A CA 1
ATOM 815 C C . HIS A 1 131 ? -5.433 24.999 17.426 1.00 25.45 111 HIS A C 1
ATOM 816 O O . HIS A 1 131 ? -6.241 25.078 16.500 1.00 25.57 111 HIS A O 1
ATOM 823 N N . GLY A 1 132 ? -4.836 23.862 17.765 1.00 24.26 112 GLY A N 1
ATOM 824 C CA . GLY A 1 132 ? -5.123 22.622 17.070 1.00 23.50 112 GLY A CA 1
ATOM 825 C C . GLY A 1 132 ? -4.102 22.290 16.000 1.00 20.81 112 GLY A C 1
ATOM 826 O O . GLY A 1 132 ? -3.292 23.132 15.613 1.00 17.96 112 GLY A O 1
ATOM 827 N N . SER A 1 133 ? -4.145 21.051 15.522 1.00 19.35 113 SER A N 1
ATOM 828 C CA . SER A 1 133 ? -3.222 20.586 14.494 1.00 19.68 113 SER A CA 1
ATOM 829 C C . SER A 1 133 ? -3.963 20.209 13.217 1.00 20.78 113 SER A C 1
ATOM 830 O O . SER A 1 133 ? -4.887 19.396 13.246 1.00 21.68 113 SER A O 1
ATOM 833 N N . GLU A 1 134 ? -3.552 20.798 12.098 1.00 21.40 114 GLU A N 1
ATOM 834 C CA . GLU A 1 134 ? -4.173 20.506 10.809 1.00 23.54 114 GLU A CA 1
ATOM 835 C C . GLU A 1 134 ? -3.906 19.063 10.389 1.00 24.76 114 GLU A C 1
ATOM 836 O O . GLU A 1 134 ? -4.663 18.483 9.611 1.00 26.08 114 GLU A O 1
ATOM 842 N N . VAL A 1 135 ? -2.824 18.493 10.910 1.00 26.67 115 VAL A N 1
ATOM 843 C CA . VAL A 1 135 ? -2.505 17.088 10.686 1.00 28.49 115 VAL A CA 1
ATOM 844 C C . VAL A 1 135 ? -3.549 16.193 11.344 1.00 27.73 115 VAL A C 1
ATOM 845 O O . VAL A 1 135 ? -4.039 15.241 10.737 1.00 28.25 115 VAL A O 1
ATOM 849 N N . ALA A 1 136 ? -3.892 16.515 12.588 1.00 24.96 116 ALA A N 1
ATOM 850 C CA . ALA A 1 136 ? -4.883 15.752 13.337 1.00 24.64 116 ALA A CA 1
ATOM 851 C C . ALA A 1 136 ? -6.251 15.809 12.665 1.00 24.17 116 ALA A C 1
ATOM 852 O O . ALA A 1 136 ? -7.021 14.851 12.724 1.00 27.04 116 ALA A O 1
ATOM 854 N N . ASP A 1 137 ? -6.545 16.936 12.025 1.00 20.96 117 ASP A N 1
ATOM 855 C CA . ASP A 1 137 ? -7.817 17.116 11.336 1.00 21.92 117 ASP A CA 1
ATOM 856 C C . ASP A 1 137 ? -7.887 16.271 10.068 1.00 21.87 117 ASP A C 1
ATOM 857 O O . ASP A 1 137 ? -8.968 15.889 9.626 1.00 23.77 117 ASP A O 1
ATOM 862 N N . LEU A 1 138 ? -6.727 15.982 9.488 1.00 20.78 118 LEU A N 1
ATOM 863 C CA . LEU A 1 138 ? -6.662 15.243 8.232 1.00 22.12 118 LEU A CA 1
ATOM 864 C C . LEU A 1 138 ? -6.742 13.733 8.442 1.00 23.38 118 LEU A C 1
ATOM 865 O O . LEU A 1 138 ? -7.449 13.034 7.715 1.00 22.97 118 LEU A O 1
ATOM 870 N N . VAL A 1 139 ? -6.013 13.238 9.438 1.00 23.82 119 VAL A N 1
ATOM 871 C CA . VAL A 1 139 ? -5.920 11.804 9.690 1.00 25.94 119 VAL A CA 1
ATOM 872 C C . VAL A 1 139 ? -7.263 11.202 10.102 1.00 29.04 119 VAL A C 1
ATOM 873 O O . VAL A 1 139 ? -7.595 10.083 9.709 1.00 31.03 119 VAL A O 1
ATOM 877 N N . ARG A 1 140 ? -8.039 11.948 10.881 1.00 31.36 120 ARG A N 1
ATOM 878 C CA . ARG A 1 140 ? -9.348 11.475 11.323 1.00 35.84 120 ARG A CA 1
ATOM 879 C C . ARG A 1 140 ? -10.303 11.300 10.144 1.00 36.87 120 ARG A C 1
ATOM 880 O O . ARG A 1 140 ? -11.222 10.482 10.194 1.00 37.44 120 ARG A O 1
ATOM 888 N N . LEU A 1 141 ? -10.075 12.068 9.084 1.00 36.09 121 LEU A N 1
ATOM 889 C CA . LEU A 1 141 ? -10.915 12.005 7.894 1.00 37.11 121 LEU A CA 1
ATOM 890 C C . LEU A 1 141 ? -10.577 10.793 7.031 1.00 39.95 121 LEU A C 1
ATOM 891 O O . LEU A 1 141 ? -11.326 10.440 6.120 1.00 39.58 121 LEU A O 1
ATOM 896 N N . ALA A 1 142 ? -9.448 10.156 7.326 1.00 41.53 122 ALA A N 1
ATOM 897 C CA . ALA A 1 142 ? -9.001 8.996 6.563 1.00 43.86 122 ALA A CA 1
ATOM 898 C C . ALA A 1 142 ? -9.669 7.713 7.049 1.00 48.49 122 ALA A C 1
ATOM 899 O O . ALA A 1 142 ? -9.462 6.642 6.481 1.00 51.22 122 ALA A O 1
ATOM 901 N N . LEU A 1 143 ? -10.471 7.827 8.103 1.00 52.61 123 LEU A N 1
ATOM 902 C CA . LEU A 1 143 ? -11.182 6.677 8.650 1.00 55.56 123 LEU A CA 1
ATOM 903 C C . LEU A 1 143 ? -12.432 6.363 7.835 1.00 57.52 123 LEU A C 1
ATOM 904 O O . LEU A 1 143 ? -12.929 5.236 7.853 1.00 57.59 123 LEU A O 1
ATOM 909 N N . THR A 1 144 ? -12.936 7.366 7.124 1.00 57.46 124 THR A N 1
ATOM 910 C CA . THR A 1 144 ? -14.114 7.192 6.283 1.00 58.11 124 THR A CA 1
ATOM 911 C C . THR A 1 144 ? -13.716 6.989 4.825 1.00 58.26 124 THR A C 1
ATOM 912 O O . THR A 1 144 ? -13.233 7.916 4.176 1.00 61.50 124 THR A O 1
ATOM 916 N N . PRO A 1 145 ? -13.916 5.767 4.308 1.00 55.87 125 PRO A N 1
ATOM 917 C CA . PRO A 1 145 ? -13.572 5.439 2.919 1.00 54.54 125 PRO A CA 1
ATOM 918 C C . PRO A 1 145 ? -14.409 6.228 1.915 1.00 54.13 125 PRO A C 1
ATOM 919 O O . PRO A 1 145 ? -15.529 5.831 1.595 1.00 55.73 125 PRO A O 1
ATOM 923 N N . GLY A 1 146 ? -13.862 7.337 1.429 1.00 50.12 126 GLY A N 1
ATOM 924 C CA . GLY A 1 146 ? -14.562 8.179 0.477 1.00 48.26 126 GLY A CA 1
ATOM 925 C C . GLY A 1 146 ? -14.516 9.646 0.858 1.00 45.30 126 GLY A C 1
ATOM 926 O O . GLY A 1 146 ? -14.696 10.521 0.012 1.00 46.13 126 GLY A O 1
ATOM 927 N N . ARG A 1 147 ? -14.276 9.912 2.139 1.00 40.85 127 ARG A N 1
ATOM 928 C CA . ARG A 1 147 ? -14.182 11.279 2.642 1.00 36.63 127 ARG A CA 1
ATOM 929 C C . ARG A 1 147 ? -13.013 12.018 1.996 1.00 31.85 127 ARG A C 1
ATOM 930 O O . ARG A 1 147 ? -13.116 13.198 1.660 1.00 28.92 127 ARG A O 1
ATOM 938 N N . LEU A 1 148 ? -11.903 11.308 1.825 1.00 30.04 128 LEU A N 1
ATOM 939 C CA . LEU A 1 148 ? -10.730 11.846 1.148 1.00 29.05 128 LEU A CA 1
ATOM 940 C C . LEU A 1 148 ? -10.361 10.959 -0.035 1.00 30.75 128 LEU A C 1
ATOM 941 O O . LEU A 1 148 ? -10.774 9.800 -0.090 1.00 32.47 128 LEU A O 1
ATOM 946 N N . PRO A 1 149 ? -9.598 11.504 -0.997 1.00 29.45 129 PRO A N 1
ATOM 947 C CA . PRO A 1 149 ? -9.016 10.652 -2.038 1.00 29.23 129 PRO A CA 1
ATOM 948 C C . PRO A 1 149 ? -8.164 9.551 -1.414 1.00 30.69 129 PRO A C 1
ATOM 949 O O . PRO A 1 149 ? -7.430 9.823 -0.464 1.00 30.74 129 PRO A O 1
ATOM 953 N N . GLU A 1 150 ? -8.274 8.332 -1.936 1.00 34.04 130 GLU A N 1
ATOM 954 C CA . GLU A 1 150 ? -7.606 7.170 -1.355 1.00 34.65 130 GLU A CA 1
ATOM 955 C C . GLU A 1 150 ? -6.100 7.375 -1.209 1.00 31.68 130 GLU A C 1
ATOM 956 O O . GLU A 1 150 ? -5.498 6.932 -0.231 1.00 31.00 130 GLU A O 1
ATOM 962 N N . SER A 1 151 ? -5.500 8.053 -2.181 1.00 28.64 131 SER A N 1
ATOM 963 C CA . SER A 1 151 ? -4.072 8.340 -2.146 1.00 27.39 131 SER A CA 1
ATOM 964 C C . SER A 1 151 ? -3.719 9.272 -0.990 1.00 25.43 131 SER A C 1
ATOM 965 O O . SER A 1 151 ? -2.715 9.074 -0.308 1.00 25.91 131 SER A O 1
ATOM 968 N N . ILE A 1 152 ? -4.553 10.284 -0.776 1.00 24.86 132 ILE A N 1
ATOM 969 C CA . ILE A 1 152 ? -4.332 11.256 0.291 1.00 25.29 132 ILE A CA 1
ATOM 970 C C . ILE A 1 152 ? -4.556 10.634 1.667 1.00 24.98 132 ILE A C 1
ATOM 971 O O . ILE A 1 152 ? -3.795 10.882 2.603 1.00 26.15 132 ILE A O 1
ATOM 976 N N . ALA A 1 153 ? -5.603 9.822 1.782 1.00 24.06 133 ALA A N 1
ATOM 977 C CA . ALA A 1 153 ? -5.920 9.149 3.037 1.00 23.08 133 ALA A CA 1
ATOM 978 C C . ALA A 1 153 ? -4.800 8.199 3.448 1.00 23.79 133 ALA A C 1
ATOM 979 O O . ALA A 1 153 ? -4.375 8.189 4.604 1.00 23.80 133 ALA A O 1
ATOM 981 N N . ASN A 1 154 ? -4.326 7.403 2.495 1.00 24.16 134 ASN A N 1
ATOM 982 C CA . ASN A 1 154 ? -3.235 6.470 2.751 1.00 24.46 134 ASN A CA 1
ATOM 983 C C . ASN A 1 154 ? -1.939 7.196 3.092 1.00 26.46 134 ASN A C 1
ATOM 984 O O . ASN A 1 154 ? -1.121 6.691 3.858 1.00 27.04 134 ASN A O 1
ATOM 989 N N . ALA A 1 155 ? -1.762 8.384 2.523 1.00 25.83 135 ALA A N 1
ATOM 990 C CA . ALA A 1 155 ? -0.569 9.184 2.769 1.00 20.29 135 ALA A CA 1
ATOM 991 C C . ALA A 1 155 ? -0.527 9.689 4.207 1.00 25.29 135 ALA A C 1
ATOM 992 O O . ALA A 1 155 ? 0.532 9.713 4.835 1.00 25.24 135 ALA A O 1
ATOM 994 N N . ALA A 1 156 ? -1.683 10.093 4.724 1.00 19.46 136 ALA A N 1
ATOM 995 C CA . ALA A 1 156 ? -1.774 10.591 6.092 1.00 20.30 136 ALA A CA 1
ATOM 996 C C . ALA A 1 156 ? -1.576 9.464 7.101 1.00 19.96 136 ALA A C 1
ATOM 997 O O . ALA A 1 156 ? -0.968 9.661 8.153 1.00 18.81 136 ALA A O 1
ATOM 999 N N . MET A 1 157 ? -2.091 8.283 6.775 1.00 20.27 137 MET A N 1
ATOM 1000 C CA . MET A 1 157 ? -1.949 7.120 7.644 1.00 20.38 137 MET A CA 1
ATOM 1001 C C . MET A 1 157 ? -0.530 6.563 7.602 1.00 20.78 137 MET A C 1
ATOM 1002 O O . MET A 1 157 ? -0.003 6.114 8.620 1.00 21.80 137 MET A O 1
ATOM 1007 N N . SER A 1 158 ? 0.083 6.594 6.423 1.00 21.22 138 SER A N 1
ATOM 1008 C CA . SER A 1 158 ? 1.442 6.092 6.254 1.00 21.88 138 SER A CA 1
ATOM 1009 C C . SER A 1 158 ? 2.445 6.958 7.007 1.00 21.75 138 SER A C 1
ATOM 1010 O O . SER A 1 158 ? 3.332 6.445 7.689 1.00 20.87 138 SER A O 1
ATOM 1013 N N . ALA A 1 159 ? 2.298 8.273 6.876 1.00 21.54 139 ALA A N 1
ATOM 1014 C CA . ALA A 1 159 ? 3.184 9.216 7.549 1.00 21.83 139 ALA A CA 1
ATOM 1015 C C . ALA A 1 159 ? 3.008 9.148 9.062 1.00 21.76 139 ALA A C 1
ATOM 1016 O O . ALA A 1 159 ? 3.977 9.261 9.814 1.00 21.76 139 ALA A O 1
ATOM 1018 N N . PHE A 1 160 ? 1.768 8.960 9.502 1.00 22.45 140 PHE A N 1
ATOM 1019 C CA . PHE A 1 160 ? 1.469 8.865 10.926 1.00 22.70 140 PHE A CA 1
ATOM 1020 C C . PHE A 1 160 ? 2.079 7.601 11.522 1.00 23.03 140 PHE A C 1
ATOM 1021 O O . PHE A 1 160 ? 2.584 7.614 12.645 1.00 19.45 140 PHE A O 1
ATOM 1029 N N . GLY A 1 161 ? 2.030 6.512 10.760 1.00 22.57 141 GLY A N 1
ATOM 1030 C CA . GLY A 1 161 ? 2.632 5.260 11.180 1.00 21.14 141 GLY A CA 1
ATOM 1031 C C . GLY A 1 161 ? 4.139 5.385 11.287 1.00 27.09 141 GLY A C 1
ATOM 1032 O O . GLY A 1 161 ? 4.758 4.808 12.182 1.00 28.32 141 GLY A O 1
ATOM 1033 N N . GLN A 1 162 ? 4.727 6.146 10.369 1.00 26.43 142 GLN A N 1
ATOM 1034 C CA . GLN A 1 162 ? 6.163 6.400 10.381 1.00 27.31 142 GLN A CA 1
ATOM 1035 C C . GLN A 1 162 ? 6.553 7.200 11.619 1.00 27.16 142 GLN A C 1
ATOM 1036 O O . GLN A 1 162 ? 7.607 6.972 12.213 1.00 28.57 142 GLN A O 1
ATOM 1042 N N . LEU A 1 163 ? 5.691 8.136 12.002 1.00 26.38 143 LEU A N 1
ATOM 1043 C CA . LEU A 1 163 ? 5.921 8.958 13.184 1.00 24.08 143 LEU A CA 1
ATOM 1044 C C . LEU A 1 163 ? 5.849 8.125 14.459 1.00 23.12 143 LEU A C 1
ATOM 1045 O O . LEU A 1 163 ? 6.708 8.240 15.335 1.00 23.10 143 LEU A O 1
ATOM 1050 N N . LEU A 1 164 ? 4.823 7.285 14.556 1.00 21.74 144 LEU A N 1
ATOM 1051 C CA . LEU A 1 164 ? 4.624 6.443 15.732 1.00 22.50 144 LEU A CA 1
ATOM 1052 C C . LEU A 1 164 ? 5.766 5.451 15.917 1.00 23.26 144 LEU A C 1
ATOM 1053 O O . LEU A 1 164 ? 6.205 5.202 17.040 1.00 25.14 144 LEU A O 1
ATOM 1058 N N . SER A 1 165 ? 6.241 4.886 14.812 1.00 23.40 145 SER A N 1
ATOM 1059 C CA . SER A 1 165 ? 7.333 3.918 14.856 1.00 25.76 145 SER A CA 1
ATOM 1060 C C . SER A 1 165 ? 8.626 4.566 15.340 1.00 25.63 145 SER A C 1
ATOM 1061 O O . SER A 1 165 ? 9.375 3.974 16.117 1.00 27.00 145 SER A O 1
ATOM 1064 N N . ALA A 1 166 ? 8.878 5.787 14.879 1.00 23.84 146 ALA A N 1
ATOM 1065 C CA . ALA A 1 166 ? 10.076 6.522 15.264 1.00 22.72 146 ALA A CA 1
ATOM 1066 C C . ALA A 1 166 ? 10.032 6.924 16.736 1.00 25.95 146 ALA A C 1
ATOM 1067 O O . ALA A 1 166 ? 11.030 6.812 17.448 1.00 23.03 146 ALA A O 1
ATOM 1069 N N . LEU A 1 167 ? 8.871 7.391 17.184 1.00 21.38 147 LEU A N 1
ATOM 1070 C CA . LEU A 1 167 ? 8.697 7.819 18.568 1.00 21.04 147 LEU A CA 1
ATOM 1071 C C . LEU A 1 167 ? 8.797 6.649 19.542 1.00 24.89 147 LEU A C 1
ATOM 1072 O O . LEU A 1 167 ? 9.279 6.805 20.664 1.00 26.35 147 LEU A O 1
ATOM 1077 N N . ALA A 1 168 ? 8.339 5.479 19.108 1.00 25.18 148 ALA A N 1
ATOM 1078 C CA . ALA A 1 168 ? 8.337 4.299 19.964 1.00 27.76 148 ALA A CA 1
ATOM 1079 C C . ALA A 1 168 ? 9.651 3.529 19.869 1.00 30.51 148 ALA A C 1
ATOM 1080 O O . ALA A 1 168 ? 10.027 2.815 20.797 1.00 32.50 148 ALA A O 1
ATOM 1082 N N . GLY A 1 169 ? 10.344 3.679 18.745 1.00 30.37 149 GLY A N 1
ATOM 1083 C CA . GLY A 1 169 ? 11.580 2.955 18.512 1.00 30.57 149 GLY A CA 1
ATOM 1084 C C . GLY A 1 169 ? 11.311 1.527 18.078 1.00 30.65 149 GLY A C 1
ATOM 1085 O O . GLY A 1 169 ? 12.194 0.670 18.129 1.00 30.89 149 GLY A O 1
ATOM 1086 N N . SER A 1 170 ? 10.079 1.277 17.649 1.00 30.01 150 SER A N 1
ATOM 1087 C CA . SER A 1 170 ? 9.656 -0.049 17.219 1.00 34.34 150 SER A CA 1
ATOM 1088 C C . SER A 1 170 ? 8.433 0.069 16.313 1.00 32.83 150 SER A C 1
ATOM 1089 O O . SER A 1 170 ? 7.675 1.032 16.425 1.00 31.45 150 SER A O 1
ATOM 1092 N N . PRO A 1 171 ? 8.248 -0.903 15.402 1.00 34.38 151 PRO A N 1
ATOM 1093 C CA . PRO A 1 171 ? 7.112 -0.909 14.470 1.00 35.63 151 PRO A CA 1
ATOM 1094 C C . PRO A 1 171 ? 5.759 -0.702 15.151 1.00 38.84 151 PRO A C 1
ATOM 1095 O O . PRO A 1 171 ? 5.349 -1.509 15.985 1.00 42.22 151 PRO A O 1
ATOM 1099 N N . ARG A 1 172 ? 5.084 0.385 14.792 1.00 37.28 152 ARG A N 1
ATOM 1100 C CA . ARG A 1 172 ? 3.770 0.701 15.337 1.00 36.22 152 ARG A CA 1
ATOM 1101 C C . ARG A 1 172 ? 2.768 0.960 14.218 1.00 34.51 152 ARG A C 1
ATOM 1102 O O . ARG A 1 172 ? 3.078 1.648 13.245 1.00 33.39 152 ARG A O 1
ATOM 1110 N N . LEU A 1 173 ? 1.569 0.406 14.357 1.00 34.37 153 LEU A N 1
ATOM 1111 C CA . LEU A 1 173 ? 0.501 0.662 13.399 1.00 34.69 153 LEU A CA 1
ATOM 1112 C C . LEU A 1 173 ? -0.175 1.993 13.716 1.00 33.59 153 LEU A C 1
ATOM 1113 O O . LEU A 1 173 ? -0.325 2.351 14.885 1.00 31.54 153 LEU A O 1
ATOM 1118 N N . PRO A 1 174 ? -0.582 2.733 12.673 1.00 34.17 154 PRO A N 1
ATOM 1119 C CA . PRO A 1 174 ? -1.213 4.048 12.845 1.00 38.04 154 PRO A CA 1
ATOM 1120 C C . PRO A 1 174 ? -2.506 3.989 13.654 1.00 43.54 154 PRO A C 1
ATOM 1121 O O . PRO A 1 174 ? -2.881 4.980 14.278 1.00 46.42 154 PRO A O 1
ATOM 1125 N N . GLN A 1 175 ? -3.169 2.837 13.649 1.00 47.78 155 GLN A N 1
ATOM 1126 C CA . GLN A 1 175 ? -4.419 2.667 14.382 1.00 49.78 155 GLN A CA 1
ATOM 1127 C C . GLN A 1 175 ? -4.192 2.625 15.891 1.00 48.97 155 GLN A C 1
ATOM 1128 O O . GLN A 1 175 ? -5.135 2.755 16.672 1.00 50.12 155 GLN A O 1
ATOM 1134 N N . SER A 1 176 ? -2.939 2.443 16.297 1.00 45.28 156 SER A N 1
ATOM 1135 C CA . SER A 1 176 ? -2.598 2.366 17.713 1.00 41.89 156 SER A CA 1
ATOM 1136 C C . SER A 1 176 ? -2.284 3.741 18.296 1.00 36.80 156 SER A C 1
ATOM 1137 O O . SER A 1 176 ? -1.866 3.852 19.448 1.00 36.13 156 SER A O 1
ATOM 1140 N N . GLY A 1 177 ? -2.487 4.784 17.499 1.00 34.16 157 GLY A N 1
ATOM 1141 C CA . GLY A 1 177 ? -2.195 6.136 17.937 1.00 31.73 157 GLY A CA 1
ATOM 1142 C C . GLY A 1 177 ? -3.250 7.146 17.534 1.00 31.15 157 GLY A C 1
ATOM 1143 O O . GLY A 1 177 ? -3.100 8.342 17.788 1.00 30.27 157 GLY A O 1
ATOM 1144 N N . ILE A 1 178 ? -4.320 6.666 16.906 1.00 33.00 158 ILE A N 1
ATOM 1145 C CA . ILE A 1 178 ? -5.400 7.534 16.447 1.00 31.82 158 ILE A CA 1
ATOM 1146 C C . ILE A 1 178 ? -6.065 8.262 17.611 1.00 29.63 158 ILE A C 1
ATOM 1147 O O . ILE A 1 178 ? -6.290 9.471 17.549 1.00 29.33 158 ILE A O 1
ATOM 1152 N N . GLU A 1 179 ? -6.369 7.518 18.670 1.00 26.64 159 GLU A N 1
ATOM 1153 C CA . GLU A 1 179 ? -7.049 8.069 19.837 1.00 26.16 159 GLU A CA 1
ATOM 1154 C C . GLU A 1 179 ? -6.268 9.219 20.468 1.00 24.38 159 GLU A C 1
ATOM 1155 O O . GLU A 1 179 ? -6.847 10.235 20.853 1.00 24.60 159 GLU A O 1
ATOM 1161 N N . ALA A 1 180 ? -4.953 9.055 20.568 1.00 23.10 160 ALA A N 1
ATOM 1162 C CA . ALA A 1 180 ? -4.098 10.091 21.131 1.00 23.29 160 ALA A CA 1
ATOM 1163 C C . ALA A 1 180 ? -4.042 11.308 20.214 1.00 24.17 160 ALA A C 1
ATOM 1164 O O . ALA A 1 180 ? -3.893 12.439 20.675 1.00 24.72 160 ALA A O 1
ATOM 1166 N N . LEU A 1 181 ? -4.168 11.066 18.913 1.00 25.32 161 LEU A N 1
ATOM 1167 C CA . LEU A 1 181 ? -4.105 12.132 17.919 1.00 24.14 161 LEU A CA 1
ATOM 1168 C C . LEU A 1 181 ? -5.391 12.955 17.902 1.00 23.84 161 LEU A C 1
ATOM 1169 O O . LEU A 1 181 ? -5.401 14.098 17.443 1.00 22.25 161 LEU A O 1
ATOM 1174 N N . GLU A 1 182 ? -6.471 12.368 18.410 1.00 24.86 162 GLU A N 1
ATOM 1175 C CA . GLU A 1 182 ? -7.770 13.036 18.460 1.00 24.58 162 GLU A CA 1
ATOM 1176 C C . GLU A 1 182 ? -7.735 14.262 19.369 1.00 22.70 162 GLU A C 1
ATOM 1177 O O . GLU A 1 182 ? -8.508 15.203 19.190 1.00 22.82 162 GLU A O 1
ATOM 1187 N N . ALA A 1 183 ? -6.825 14.251 20.338 1.00 23.79 163 ALA A N 1
ATOM 1188 C CA . ALA A 1 183 ? -6.711 15.344 21.298 1.00 24.67 163 ALA A CA 1
ATOM 1189 C C . ALA A 1 183 ? -6.084 16.589 20.676 1.00 26.48 163 ALA A C 1
ATOM 1190 O O . ALA A 1 183 ? -6.080 17.660 21.283 1.00 27.25 163 ALA A O 1
ATOM 1192 N N . LEU A 1 184 ? -5.557 16.445 19.465 1.00 24.98 164 LEU A N 1
ATOM 1193 C CA . LEU A 1 184 ? -4.863 17.543 18.802 1.00 22.66 164 LEU A CA 1
ATOM 1194 C C . LEU A 1 184 ? -5.739 18.247 17.770 1.00 21.73 164 LEU A C 1
ATOM 1195 O O . LEU A 1 184 ? -5.324 19.244 17.180 1.00 20.83 164 LEU A O 1
ATOM 1200 N N . THR A 1 185 ? -6.946 17.731 17.556 1.00 22.41 165 THR A N 1
ATOM 1201 C CA . THR A 1 185 ? -7.845 18.275 16.539 1.00 25.71 165 THR A CA 1
ATOM 1202 C C . THR A 1 185 ? -8.239 19.718 16.843 1.00 27.21 165 THR A C 1
ATOM 1203 O O . THR A 1 185 ? -8.244 20.138 17.999 1.00 26.26 165 THR A O 1
ATOM 1207 N N . SER A 1 186 ? -8.566 20.470 15.797 1.00 29.64 166 SER A N 1
ATOM 1208 C CA . SER A 1 186 ? -8.934 21.873 15.944 1.00 32.64 166 SER A CA 1
ATOM 1209 C C . SER A 1 186 ? -10.204 22.034 16.777 1.00 36.21 166 SER A C 1
ATOM 1210 O O . SER A 1 186 ? -10.321 22.971 17.567 1.00 37.17 166 SER A O 1
ATOM 1213 N N . GLU A 1 187 ? -11.147 21.112 16.610 1.00 39.73 167 GLU A N 1
ATOM 1214 C CA . GLU A 1 187 ? -12.400 21.163 17.358 1.00 43.05 167 GLU A CA 1
ATOM 1215 C C . GLU A 1 187 ? -12.183 20.892 18.843 1.00 40.68 167 GLU A C 1
ATOM 1216 O O . GLU A 1 187 ? -12.848 21.485 19.691 1.00 41.50 167 GLU A O 1
ATOM 1222 N N . GLY A 1 188 ? -11.252 19.996 19.152 1.00 37.51 168 GLY A N 1
ATOM 1223 C CA . GLY A 1 188 ? -10.980 19.626 20.529 1.00 36.48 168 GLY A CA 1
ATOM 1224 C C . GLY A 1 188 ? -10.272 20.723 21.298 1.00 35.56 168 GLY A C 1
ATOM 1225 O O . GLY A 1 188 ? -10.565 20.967 22.468 1.00 37.07 168 GLY A O 1
ATOM 1226 N N . VAL A 1 189 ? -9.333 21.389 20.634 1.00 32.07 169 VAL A N 1
ATOM 1227 C CA . VAL A 1 189 ? -8.568 22.461 21.257 1.00 28.37 169 VAL A CA 1
ATOM 1228 C C . VAL A 1 189 ? -9.413 23.728 21.384 1.00 30.51 169 VAL A C 1
ATOM 1229 O O . VAL A 1 189 ? -9.271 24.484 22.346 1.00 32.19 169 VAL A O 1
ATOM 1233 N N . ALA A 1 190 ? -10.305 23.947 20.421 1.00 30.34 170 ALA A N 1
ATOM 1234 C CA . ALA A 1 190 ? -11.179 25.117 20.442 1.00 31.39 170 ALA A CA 1
ATOM 1235 C C . ALA A 1 190 ? -12.118 25.086 21.645 1.00 32.01 170 ALA A C 1
ATOM 1236 O O . ALA A 1 190 ? -12.452 26.127 22.209 1.00 32.14 170 ALA A O 1
ATOM 1238 N N . ALA A 1 191 ? -12.541 23.886 22.031 1.00 31.61 171 ALA A N 1
ATOM 1239 C CA . ALA A 1 191 ? -13.395 23.719 23.200 1.00 28.03 171 ALA A CA 1
ATOM 1240 C C . ALA A 1 191 ? -12.614 24.020 24.474 1.00 32.65 171 ALA A C 1
ATOM 1241 O O . ALA A 1 191 ? -13.156 24.560 25.438 1.00 33.62 171 ALA A O 1
ATOM 1243 N N . PHE A 1 192 ? -11.335 23.662 24.468 1.00 25.79 172 PHE A N 1
ATOM 1244 C CA . PHE A 1 192 ? -10.455 23.936 25.595 1.00 29.30 172 PHE A CA 1
ATOM 1245 C C . PHE A 1 192 ? -10.147 25.427 25.682 1.00 29.65 172 PHE A C 1
ATOM 1246 O O . PHE A 1 192 ? -10.117 26.003 26.770 1.00 27.37 172 PHE A O 1
ATOM 1254 N N . ASN A 1 193 ? -9.921 26.042 24.526 1.00 29.91 173 ASN A N 1
ATOM 1255 C CA . ASN A 1 193 ? -9.577 27.457 24.459 1.00 31.54 173 ASN A CA 1
ATOM 1256 C C . ASN A 1 193 ? -10.713 28.362 24.925 1.00 34.86 173 ASN A C 1
ATOM 1257 O O . ASN A 1 193 ? -10.475 29.417 25.512 1.00 36.45 173 ASN A O 1
ATOM 1262 N N . ASN A 1 194 ? -11.947 27.944 24.663 1.00 37.49 174 ASN A N 1
ATOM 1263 C CA . ASN A 1 194 ? -13.115 28.717 25.069 1.00 41.43 174 ASN A CA 1
ATOM 1264 C C . ASN A 1 194 ? -13.357 28.636 26.571 1.00 39.97 174 ASN A C 1
ATOM 1265 O O . ASN A 1 194 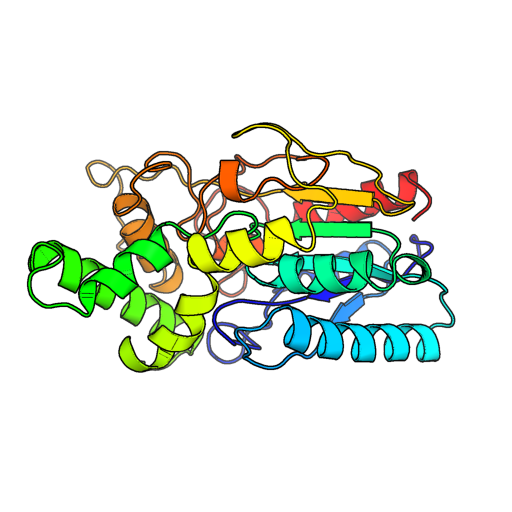? -14.111 29.431 27.132 1.00 41.23 174 ASN A O 1
ATOM 1270 N N . LYS A 1 195 ? -12.712 27.671 27.218 1.00 37.30 175 LYS A N 1
ATOM 1271 C CA . LYS A 1 195 ? -12.861 27.485 28.655 1.00 37.83 175 LYS A CA 1
ATOM 1272 C C . LYS A 1 195 ? -11.666 28.067 29.407 1.00 34.67 175 LYS A C 1
ATOM 1273 O O . LYS A 1 195 ? -11.799 28.520 30.544 1.00 35.49 175 LYS A O 1
ATOM 1278 N N . TYR A 1 196 ? -10.501 28.053 28.766 1.00 30.49 176 TYR A N 1
ATOM 1279 C CA . TYR A 1 196 ? -9.290 28.615 29.359 1.00 28.71 176 TYR A CA 1
ATOM 1280 C C . TYR A 1 196 ? -8.534 29.473 28.346 1.00 29.03 176 TYR A C 1
ATOM 1281 O O . TYR A 1 196 ? -7.521 29.042 27.797 1.00 29.64 176 TYR A O 1
ATOM 1290 N N . PRO A 1 197 ? -9.028 30.698 28.101 1.00 29.80 177 PRO A N 1
ATOM 1291 C CA . PRO A 1 197 ? -8.491 31.576 27.057 1.00 29.10 177 PRO A CA 1
ATOM 1292 C C . PRO A 1 197 ? -7.337 32.471 27.510 1.00 29.35 177 PRO A C 1
ATOM 1293 O O . PRO A 1 197 ? -6.924 33.342 26.744 1.00 30.01 177 PRO A O 1
ATOM 1297 N N . GLN A 1 198 ? -6.831 32.263 28.722 1.00 27.60 178 GLN A N 1
ATOM 1298 C CA . GLN A 1 198 ? -5.760 33.103 29.255 1.00 26.51 178 GLN A CA 1
ATOM 1299 C C . GLN A 1 198 ? -4.489 33.020 28.414 1.00 25.79 178 GLN A C 1
ATOM 1300 O O . GLN A 1 198 ? -3.889 31.954 28.283 1.00 24.99 178 GLN A O 1
ATOM 1306 N N . GLY A 1 199 ? -4.086 34.153 27.844 1.00 26.93 179 GLY A N 1
ATOM 1307 C CA . GLY A 1 199 ? -2.842 34.235 27.100 1.00 23.61 179 GLY A CA 1
ATOM 1308 C C . GLY A 1 199 ? -2.993 34.091 25.597 1.00 26.87 179 GLY A C 1
ATOM 1309 O O . GLY A 1 199 ? -2.039 34.309 24.849 1.00 23.02 179 GLY A O 1
ATOM 1310 N N . LEU A 1 200 ? -4.190 33.726 25.150 1.00 27.08 180 LEU A N 1
ATOM 1311 C CA . LEU A 1 200 ? -4.442 33.514 23.729 1.00 26.70 180 LEU A CA 1
ATOM 1312 C C . LEU A 1 200 ? -4.443 34.822 22.945 1.00 30.47 180 LEU A C 1
ATOM 1313 O O . LEU A 1 200 ? -4.858 35.861 23.462 1.00 32.66 180 LEU A O 1
ATOM 1318 N N . PRO A 1 201 ? -3.970 34.773 21.689 1.00 30.19 181 PRO A N 1
ATOM 1319 C CA . PRO A 1 201 ? -3.994 35.933 20.792 1.00 33.17 181 PRO A CA 1
ATOM 1320 C C . PRO A 1 201 ? -5.420 36.377 20.477 1.00 36.67 181 PRO A C 1
ATOM 1321 O O . PRO A 1 201 ? -6.330 35.549 20.462 1.00 33.46 181 PRO A O 1
ATOM 1325 N N . ALA A 1 202 ? -5.605 37.668 20.228 1.00 42.74 182 ALA A N 1
ATOM 1326 C CA . ALA A 1 202 ? -6.927 38.203 19.925 1.00 49.29 182 ALA A CA 1
ATOM 1327 C C . ALA A 1 202 ? -7.235 38.096 18.435 1.00 48.89 182 ALA A C 1
ATOM 1328 O O . ALA A 1 202 ? -8.385 38.232 18.017 1.00 33.25 182 ALA A O 1
ATOM 1330 N N . GLU A 1 203 ? -6.199 37.853 17.640 1.00 45.56 183 GLU A N 1
ATOM 1331 C CA . GLU A 1 203 ? -6.355 37.727 16.196 1.00 46.89 183 GLU A CA 1
ATOM 1332 C C . GLU A 1 203 ? -5.383 36.699 15.626 1.00 43.42 183 GLU A C 1
ATOM 1333 O O . GLU A 1 203 ? -4.316 36.460 16.191 1.00 42.25 183 GLU A O 1
ATOM 1339 N N . TRP A 1 204 ? -5.765 36.095 14.505 1.00 39.46 184 TRP A N 1
ATOM 1340 C CA . TRP A 1 204 ? -4.962 35.054 13.872 1.00 35.29 184 TRP A CA 1
ATOM 1341 C C . TRP A 1 204 ? -3.612 35.591 13.408 1.00 32.08 184 TRP A C 1
ATOM 1342 O O . TRP A 1 204 ? -3.541 36.435 12.517 1.00 31.82 184 TRP A O 1
ATOM 1353 N N . GLY A 1 205 ? -2.544 35.097 14.027 1.00 30.09 185 GLY A N 1
ATOM 1354 C CA . GLY A 1 205 ? -1.199 35.518 13.681 1.00 29.78 185 GLY A CA 1
ATOM 1355 C C . GLY A 1 205 ? -0.619 36.510 14.668 1.00 31.26 185 GLY A C 1
ATOM 1356 O O . GLY A 1 205 ? 0.582 36.781 14.657 1.00 30.81 185 GLY A O 1
ATOM 1357 N N . GLY A 1 206 ? -1.474 37.055 15.526 1.00 32.50 186 GLY A N 1
ATOM 1358 C CA . GLY A 1 206 ? -1.046 38.037 16.502 1.00 35.38 186 GLY A CA 1
ATOM 1359 C C . GLY A 1 206 ? -0.535 37.409 17.783 1.00 35.98 186 GLY A C 1
ATOM 1360 O O . GLY A 1 206 ? -0.317 36.199 17.853 1.00 36.48 186 GLY A O 1
ATOM 1361 N N . GLU A 1 207 ? -0.341 38.240 18.801 1.00 35.76 187 GLU A N 1
ATOM 1362 C CA . GLU A 1 207 ? 0.134 37.771 20.096 1.00 34.80 187 GLU A CA 1
ATOM 1363 C C . GLU A 1 207 ? -0.943 37.913 21.163 1.00 34.16 187 GLU A C 1
ATOM 1364 O O . GLU A 1 207 ? -1.943 38.604 20.965 1.00 34.12 187 GLU A O 1
ATOM 1370 N N . GLY A 1 208 ? -0.732 37.252 22.296 1.00 34.24 188 GLY A N 1
ATOM 1371 C CA . GLY A 1 208 ? -1.607 37.402 23.442 1.00 35.40 188 GLY A CA 1
ATOM 1372 C C . GLY A 1 208 ? -0.953 38.292 24.479 1.00 35.09 188 GLY A C 1
ATOM 1373 O O . GLY A 1 208 ? 0.177 38.743 24.290 1.00 34.24 188 GLY A O 1
ATOM 1374 N N . LYS A 1 209 ? -1.659 38.554 25.574 1.00 35.98 189 LYS A N 1
ATOM 1375 C CA . LYS A 1 209 ? -1.100 39.356 26.655 1.00 35.28 189 LYS A CA 1
ATOM 1376 C C . LYS A 1 209 ? 0.055 38.620 27.323 1.00 32.04 189 LYS A C 1
ATOM 1377 O O . LYS A 1 209 ? -0.016 37.414 27.556 1.00 30.55 189 LYS A O 1
ATOM 1383 N N . GLU A 1 210 ? 1.120 39.355 27.623 1.00 31.10 190 GLU A N 1
ATOM 1384 C CA . GLU A 1 210 ? 2.288 38.779 28.273 1.00 28.72 190 GLU A CA 1
ATOM 1385 C C . GLU A 1 210 ? 1.991 38.460 29.735 1.00 27.19 190 GLU A C 1
ATOM 1386 O O . GLU A 1 210 ? 2.442 37.444 30.262 1.00 25.81 190 GLU A O 1
ATOM 1392 N N . LEU A 1 211 ? 1.223 39.331 30.381 1.00 29.24 191 LEU A N 1
ATOM 1393 C CA . LEU A 1 211 ? 0.885 39.158 31.789 1.00 29.52 191 LEU A CA 1
ATOM 1394 C C . LEU A 1 211 ? -0.625 39.098 31.997 1.00 33.30 191 LEU A C 1
ATOM 1395 O O . LEU A 1 211 ? -1.328 40.091 31.805 1.00 37.13 191 LEU A O 1
ATOM 1400 N N . VAL A 1 212 ? -1.118 37.926 32.385 1.00 31.67 192 VAL A N 1
ATOM 1401 C CA . VAL A 1 212 ? -2.541 37.739 32.644 1.00 31.71 192 VAL A CA 1
ATOM 1402 C C . VAL A 1 212 ? -2.777 37.191 34.045 1.00 31.29 192 VAL A C 1
ATOM 1403 O O . VAL A 1 212 ? -2.325 36.093 34.373 1.00 31.34 192 VAL A O 1
ATOM 1407 N N . ASN A 1 213 ? -3.485 37.967 34.862 1.00 30.95 193 ASN A N 1
ATOM 1408 C CA . ASN A 1 213 ? -3.851 37.565 36.218 1.00 31.18 193 ASN A CA 1
ATOM 1409 C C . ASN A 1 213 ? -2.638 37.178 37.064 1.00 29.57 193 ASN A C 1
ATOM 1410 O O . ASN A 1 213 ? -2.691 36.233 37.851 1.00 30.06 193 ASN A O 1
ATOM 1415 N N . GLY A 1 214 ? -1.543 37.912 36.891 1.00 28.33 194 GLY A N 1
ATOM 1416 C CA . GLY A 1 214 ? -0.334 37.672 37.657 1.00 27.54 194 GLY A CA 1
ATOM 1417 C C . GLY A 1 214 ? 0.496 36.516 37.134 1.00 26.89 194 GLY A C 1
ATOM 1418 O O . GLY A 1 214 ? 1.438 36.071 37.791 1.00 27.17 194 GLY A O 1
ATOM 1419 N N . VAL A 1 215 ? 0.147 36.024 35.949 1.00 25.15 195 VAL A N 1
ATOM 1420 C CA . VAL A 1 215 ? 0.883 34.926 35.331 1.00 22.98 195 VAL A CA 1
ATOM 1421 C C . VAL A 1 215 ? 1.490 35.365 34.002 1.00 22.58 195 VAL A C 1
ATOM 1422 O O . VAL A 1 215 ? 0.804 35.942 33.159 1.00 23.23 195 VAL A O 1
ATOM 1426 N N . TYR A 1 216 ? 2.779 35.095 33.822 1.00 21.72 196 TYR A N 1
ATOM 1427 C CA . TYR A 1 216 ? 3.465 35.454 32.586 1.00 23.58 196 TYR A CA 1
ATOM 1428 C C . TYR A 1 216 ? 3.304 34.371 31.525 1.00 24.85 196 TYR A C 1
ATOM 1429 O O . TYR A 1 216 ? 3.442 33.183 31.809 1.00 24.34 196 TYR A O 1
ATOM 1438 N N . TYR A 1 217 ? 3.008 34.793 30.300 1.00 25.44 197 TYR A N 1
ATOM 1439 C CA . TYR A 1 217 ? 2.799 33.861 29.199 1.00 20.22 197 TYR A CA 1
ATOM 1440 C C . TYR A 1 217 ? 3.796 34.103 28.071 1.00 22.96 197 TYR A C 1
ATOM 1441 O O . TYR A 1 217 ? 3.854 35.193 27.502 1.00 23.88 197 TYR A O 1
ATOM 1450 N N . TYR A 1 218 ? 4.583 33.078 27.758 1.00 21.31 198 TYR A N 1
ATOM 1451 C CA . TYR A 1 218 ? 5.553 33.152 26.673 1.00 21.62 198 TYR A CA 1
ATOM 1452 C C . TYR A 1 218 ? 5.372 31.984 25.714 1.00 22.51 198 TYR A C 1
ATOM 1453 O O . TYR A 1 218 ? 4.780 30.966 26.070 1.00 22.24 198 TYR A O 1
ATOM 1462 N N . SER A 1 219 ? 5.887 32.135 24.499 1.00 23.26 199 SER A N 1
ATOM 1463 C CA . SER A 1 219 ? 5.862 31.051 23.526 1.00 23.73 199 SER A CA 1
ATOM 1464 C C . SER A 1 219 ? 6.879 31.265 22.414 1.00 18.14 199 SER A C 1
ATOM 1465 O O . SER A 1 219 ? 7.168 32.397 22.028 1.00 19.36 199 SER A O 1
ATOM 1468 N N . TRP A 1 220 ? 7.427 30.165 21.913 1.00 17.63 200 TRP A N 1
ATOM 1469 C CA . TRP A 1 220 ? 8.223 30.199 20.696 1.00 19.61 200 TRP A CA 1
ATOM 1470 C C . TRP A 1 220 ? 7.997 28.912 19.915 1.00 19.26 200 TRP A C 1
ATOM 1471 O O . TRP A 1 220 ? 7.612 27.890 20.483 1.00 17.42 200 TRP A O 1
ATOM 1482 N N . SER A 1 221 ? 8.223 28.971 18.608 1.00 17.87 201 SER A N 1
ATOM 1483 C CA . SER A 1 221 ? 8.036 27.807 17.756 1.00 21.87 201 SER A CA 1
ATOM 1484 C C . SER A 1 221 ? 8.896 27.915 16.507 1.00 23.61 201 SER A C 1
ATOM 1485 O O . SER A 1 221 ? 9.644 28.879 16.336 1.00 25.63 201 SER A O 1
ATOM 1488 N N . GLY A 1 222 ? 8.787 26.923 15.632 1.00 22.97 202 GLY A N 1
ATOM 1489 C CA . GLY A 1 222 ? 9.580 26.903 14.421 1.00 23.22 202 GLY A CA 1
ATOM 1490 C C . GLY A 1 222 ? 8.806 26.454 13.200 1.00 24.22 202 GLY A C 1
ATOM 1491 O O . GLY A 1 222 ? 7.725 25.877 13.308 1.00 23.00 202 GLY A O 1
ATOM 1492 N N . VAL A 1 223 ? 9.364 26.740 12.030 1.00 26.46 203 VAL A N 1
ATOM 1493 C CA . VAL A 1 223 ? 8.815 26.262 10.770 1.00 29.11 203 VAL A CA 1
ATOM 1494 C C . VAL A 1 223 ? 9.939 25.653 9.948 1.00 34.38 203 VAL A C 1
ATOM 1495 O O . VAL A 1 223 ? 11.113 25.921 10.202 1.00 35.10 203 VAL A O 1
ATOM 1499 N N . ILE A 1 224 ? 9.587 24.830 8.968 1.00 38.68 204 ILE A N 1
ATOM 1500 C CA . ILE A 1 224 ? 10.595 24.234 8.103 1.00 43.15 204 ILE A CA 1
ATOM 1501 C C . ILE A 1 224 ? 10.517 24.808 6.694 1.00 48.39 204 ILE A C 1
ATOM 1502 O O . ILE A 1 224 ? 9.442 25.167 6.212 1.00 48.59 204 ILE A O 1
ATOM 1507 N N . ASP A 1 225 ? 11.671 24.908 6.046 1.00 56.07 205 ASP A N 1
ATOM 1508 C CA . ASP A 1 225 ? 11.743 25.374 4.669 1.00 59.38 205 ASP A CA 1
ATOM 1509 C C . ASP A 1 225 ? 11.993 24.187 3.751 1.00 58.18 205 ASP A C 1
ATOM 1510 O O . ASP A 1 225 ? 13.124 23.939 3.335 1.00 59.54 205 ASP A O 1
ATOM 1515 N N . TYR A 1 226 ? 10.931 23.450 3.444 1.00 51.23 206 TYR A N 1
ATOM 1516 C CA . TYR A 1 226 ? 11.061 22.209 2.692 1.00 47.08 206 TYR A CA 1
ATOM 1517 C C . TYR A 1 226 ? 10.298 22.228 1.372 1.00 44.16 206 TYR A C 1
ATOM 1518 O O . TYR A 1 226 ? 9.068 22.286 1.350 1.00 44.49 206 TYR A O 1
ATOM 1527 N N . ASN A 1 227 ? 11.046 22.180 0.275 1.00 41.37 207 ASN A N 1
ATOM 1528 C CA . ASN A 1 227 ? 10.465 22.053 -1.054 1.00 37.62 207 ASN A CA 1
ATOM 1529 C C . ASN A 1 227 ? 10.842 20.701 -1.650 1.00 36.37 207 ASN A C 1
ATOM 1530 O O . ASN A 1 227 ? 12.015 20.449 -1.930 1.00 37.45 207 ASN A O 1
ATOM 1535 N N . PRO A 1 228 ? 9.844 19.826 -1.843 1.00 32.27 208 PRO A N 1
ATOM 1536 C CA . PRO A 1 228 ? 10.044 18.459 -2.340 1.00 31.55 208 PRO A CA 1
ATOM 1537 C C . PRO A 1 228 ? 10.702 18.408 -3.717 1.00 33.96 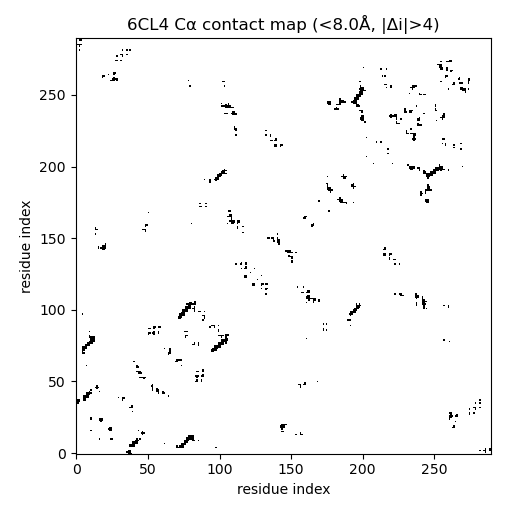208 PRO A C 1
ATOM 1538 O O . PRO A 1 228 ? 11.331 17.407 -4.058 1.00 35.70 208 PRO A O 1
ATOM 1542 N N . LEU A 1 229 ? 10.559 19.478 -4.492 1.00 34.60 209 LEU A N 1
ATOM 1543 C CA . LEU A 1 229 ? 11.066 19.505 -5.859 1.00 37.63 209 LEU A CA 1
ATOM 1544 C C . LEU A 1 229 ? 12.535 19.916 -5.932 1.00 41.89 209 LEU A C 1
ATOM 1545 O O . LEU A 1 229 ? 13.125 19.934 -7.011 1.00 46.40 209 LEU A O 1
ATOM 1550 N N . HIS A 1 230 ? 13.123 20.243 -4.786 1.00 42.14 210 HIS A N 1
ATOM 1551 C CA . HIS A 1 230 ? 14.518 20.672 -4.749 1.00 44.33 210 HIS A CA 1
ATOM 1552 C C . HIS A 1 230 ? 15.281 20.064 -3.575 1.00 42.93 210 HIS A C 1
ATOM 1553 O O . HIS A 1 230 ? 16.511 20.003 -3.589 1.00 44.26 210 HIS A O 1
ATOM 1560 N N . GLN A 1 231 ? 14.549 19.613 -2.562 1.00 39.40 211 GLN A N 1
ATOM 1561 C CA . GLN A 1 231 ? 15.171 19.068 -1.361 1.00 39.20 211 GLN A CA 1
ATOM 1562 C C . GLN A 1 231 ? 14.825 17.595 -1.165 1.00 38.84 211 GLN A C 1
ATOM 1563 O O . GLN A 1 231 ? 13.677 17.189 -1.341 1.00 36.47 211 GLN A O 1
ATOM 1569 N N . GLY A 1 232 ? 15.827 16.801 -0.800 1.00 41.68 212 GLY A N 1
ATOM 1570 C CA . GLY A 1 232 ? 15.639 15.377 -0.595 1.00 44.35 212 GLY A CA 1
ATOM 1571 C C . GLY A 1 232 ? 15.461 15.013 0.866 1.00 44.66 212 GLY A C 1
ATOM 1572 O O . GLY A 1 232 ? 15.516 15.876 1.742 1.00 39.90 212 GLY A O 1
ATOM 1573 N N . ALA A 1 233 ? 15.250 13.727 1.129 1.00 50.20 213 ALA A N 1
ATOM 1574 C CA . ALA A 1 233 ? 15.042 13.247 2.489 1.00 57.44 213 ALA A CA 1
ATOM 1575 C C . ALA A 1 233 ? 15.558 11.822 2.662 1.00 68.53 213 ALA A C 1
ATOM 1576 O O . ALA A 1 233 ? 14.897 10.984 3.273 1.00 74.79 213 ALA A O 1
ATOM 1578 N N . ASN A 1 234 ? 16.743 11.555 2.122 1.00 75.76 214 ASN A N 1
ATOM 1579 C CA . ASN A 1 234 ? 17.328 10.222 2.188 1.00 78.43 214 ASN A CA 1
ATOM 1580 C C . ASN A 1 234 ? 18.443 10.142 3.228 1.00 79.22 214 ASN A C 1
ATOM 1581 O O . ASN A 1 234 ? 19.006 9.075 3.470 1.00 80.83 214 ASN A O 1
ATOM 1586 N N . ASN A 1 235 ? 18.752 11.278 3.844 1.00 72.40 215 ASN A N 1
ATOM 1587 C CA . ASN A 1 235 ? 19.818 11.342 4.837 1.00 69.31 215 ASN A CA 1
ATOM 1588 C C . ASN A 1 235 ? 19.300 11.701 6.226 1.00 61.06 215 ASN A C 1
ATOM 1589 O O . ASN A 1 235 ? 20.081 11.954 7.143 1.00 60.62 215 ASN A O 1
ATOM 1594 N N . LEU A 1 236 ? 17.980 11.720 6.375 1.00 54.59 216 LEU A N 1
ATOM 1595 C CA . LEU A 1 236 ? 17.360 12.080 7.645 1.00 49.44 216 LEU A CA 1
ATOM 1596 C C . LEU A 1 236 ? 16.769 10.867 8.355 1.00 44.97 216 LEU A C 1
ATOM 1597 O O . LEU A 1 236 ? 16.434 9.865 7.725 1.00 46.12 216 LEU A O 1
ATOM 1602 N N . ASP A 1 237 ? 16.649 10.970 9.675 1.00 40.45 217 ASP A N 1
ATOM 1603 C CA . ASP A 1 237 ? 15.996 9.941 10.472 1.00 37.51 217 ASP A CA 1
ATOM 1604 C C . ASP A 1 237 ? 14.496 9.970 10.186 1.00 34.29 217 ASP A C 1
ATOM 1605 O O . ASP A 1 237 ? 13.925 11.045 10.002 1.00 33.46 217 ASP A O 1
ATOM 1610 N N . PRO A 1 238 ? 13.856 8.788 10.135 1.00 31.46 218 PRO A N 1
ATOM 1611 C CA . PRO A 1 238 ? 12.415 8.659 9.877 1.00 30.66 218 PRO A CA 1
ATOM 1612 C C . PRO A 1 238 ? 11.538 9.562 10.748 1.00 31.64 218 PRO A C 1
ATOM 1613 O O . PRO A 1 238 ? 10.410 9.868 10.362 1.00 34.19 218 PRO A O 1
ATOM 1617 N N . LEU A 1 239 ? 12.051 9.978 11.902 1.00 29.65 219 LEU A N 1
ATOM 1618 C CA . LEU A 1 239 ? 11.323 10.888 12.780 1.00 26.42 219 LEU A CA 1
ATOM 1619 C C . LEU A 1 239 ? 11.152 12.260 12.133 1.00 24.58 219 LEU A C 1
ATOM 1620 O O . LEU A 1 239 ? 10.097 12.884 12.249 1.00 24.82 219 LEU A O 1
ATOM 1625 N N . HIS A 1 240 ? 12.194 12.723 11.450 1.00 23.57 220 HIS A N 1
ATOM 1626 C CA . HIS A 1 240 ? 12.154 14.013 10.770 1.00 22.28 220 HIS A CA 1
ATOM 1627 C C . HIS A 1 240 ? 11.500 13.899 9.397 1.00 22.63 220 HIS A C 1
ATOM 1628 O O . HIS A 1 240 ? 10.934 14.867 8.888 1.00 22.33 220 HIS A O 1
ATOM 1635 N N . VAL A 1 241 ? 11.585 12.714 8.800 1.00 21.39 221 VAL A N 1
ATOM 1636 C CA . VAL A 1 241 ? 10.984 12.470 7.494 1.00 21.56 221 VAL A CA 1
ATOM 1637 C C . VAL A 1 241 ? 9.464 12.589 7.577 1.00 27.62 221 VAL A C 1
ATOM 1638 O O . VAL A 1 241 ? 8.823 13.135 6.677 1.00 20.33 221 VAL A O 1
ATOM 1642 N N . ALA A 1 242 ? 8.897 12.089 8.670 1.00 25.39 222 ALA A N 1
ATOM 1643 C CA . ALA A 1 242 ? 7.459 12.173 8.898 1.00 20.96 222 ALA A CA 1
ATOM 1644 C C . ALA A 1 242 ? 7.010 13.626 9.009 1.00 19.62 222 ALA A C 1
ATOM 1645 O O . ALA A 1 242 ? 5.892 13.969 8.628 1.00 19.94 222 ALA A O 1
ATOM 1647 N N . MET A 1 243 ? 7.889 14.475 9.533 1.00 20.70 223 MET A N 1
ATOM 1648 C CA . MET A 1 243 ? 7.607 15.901 9.641 1.00 20.17 223 MET A CA 1
ATOM 1649 C C . MET A 1 243 ? 7.569 16.554 8.263 1.00 20.56 223 MET A C 1
ATOM 1650 O O . MET A 1 243 ? 6.785 17.471 8.022 1.00 20.66 223 MET A O 1
ATOM 1655 N N . LEU A 1 244 ? 8.422 16.075 7.363 1.00 19.30 224 LEU A N 1
ATOM 1656 C CA . LEU A 1 244 ? 8.460 16.588 6.000 1.00 23.59 224 LEU A CA 1
ATOM 1657 C C . LEU A 1 244 ? 7.206 16.190 5.231 1.00 19.71 224 LEU A C 1
ATOM 1658 O O . LEU A 1 244 ? 6.664 16.978 4.457 1.00 19.86 224 LEU A O 1
ATOM 1663 N N . ALA A 1 245 ? 6.750 14.963 5.453 1.00 19.50 225 ALA A N 1
ATOM 1664 C CA . ALA A 1 245 ? 5.569 14.447 4.773 1.00 23.83 225 ALA A CA 1
ATOM 1665 C C . ALA A 1 245 ? 4.309 15.188 5.208 1.00 21.50 225 ALA A C 1
ATOM 1666 O O . ALA A 1 245 ? 3.479 15.563 4.379 1.00 21.18 225 ALA A O 1
ATOM 1668 N N . PHE A 1 246 ? 4.177 15.400 6.513 1.00 19.74 226 PHE A N 1
ATOM 1669 C CA . PHE A 1 246 ? 2.999 16.052 7.073 1.00 19.18 226 PHE A CA 1
ATOM 1670 C C . PHE A 1 246 ? 2.924 17.538 6.727 1.00 21.40 226 PHE A C 1
ATOM 1671 O O . PHE A 1 246 ? 1.834 18.095 6.595 1.00 22.37 226 PHE A O 1
ATOM 1679 N N . SER A 1 247 ? 4.082 18.176 6.582 1.00 18.17 227 SER A N 1
ATOM 1680 C CA . SER A 1 247 ? 4.135 19.599 6.258 1.00 18.52 227 SER A CA 1
ATOM 1681 C C . SER A 1 247 ? 3.499 19.881 4.900 1.00 23.16 227 SER A C 1
ATOM 1682 O O . SER A 1 247 ? 2.932 20.951 4.677 1.00 23.64 227 SER A O 1
ATOM 1685 N N . ILE A 1 248 ? 3.604 18.911 3.999 1.00 23.04 228 ILE A N 1
ATOM 1686 C CA . ILE A 1 248 ? 3.001 19.007 2.676 1.00 21.72 228 ILE A CA 1
ATOM 1687 C C . ILE A 1 248 ? 1.481 18.914 2.794 1.00 20.50 228 ILE A C 1
ATOM 1688 O O . ILE A 1 248 ? 0.743 19.574 2.059 1.00 21.44 228 ILE A O 1
ATOM 1696 N N . LEU A 1 249 ? 1.021 18.120 3.756 1.00 19.81 229 LEU A N 1
ATOM 1697 C CA . LEU A 1 249 ? -0.402 17.839 3.913 1.00 19.96 229 LEU A CA 1
ATOM 1698 C C . LEU A 1 249 ? -1.150 18.915 4.701 1.00 22.19 229 LEU A C 1
ATOM 1699 O O . LEU A 1 249 ? -2.325 18.746 5.027 1.00 23.33 229 LEU A O 1
ATOM 1704 N N . PHE A 1 250 ? -0.473 20.018 5.007 1.00 21.71 230 PHE A N 1
ATOM 1705 C CA . PHE A 1 250 ? -1.119 21.136 5.687 1.00 21.50 230 PHE A CA 1
ATOM 1706 C C . PHE A 1 250 ? -2.035 21.893 4.730 1.00 21.79 230 PHE A C 1
ATOM 1707 O O . PHE A 1 250 ? -1.711 22.070 3.555 1.00 20.68 230 PHE A O 1
ATOM 1715 N N . THR A 1 251 ? -3.179 22.337 5.239 1.00 21.31 231 THR A N 1
ATOM 1716 C CA . THR A 1 251 ? -4.188 22.985 4.409 1.00 23.17 231 THR A CA 1
ATOM 1717 C C . THR A 1 251 ? -4.129 24.506 4.506 1.00 24.17 231 THR A C 1
ATOM 1718 O O . THR A 1 251 ? -4.044 25.197 3.491 1.00 27.06 231 THR A O 1
ATOM 1722 N N . ASN A 1 252 ? -4.180 25.024 5.728 1.00 22.44 232 ASN A N 1
ATOM 1723 C CA . ASN A 1 252 ? -4.133 26.465 5.943 1.00 23.46 232 ASN A CA 1
ATOM 1724 C C . ASN A 1 252 ? -2.696 26.972 5.966 1.00 22.74 232 ASN A C 1
ATOM 1725 O O . ASN A 1 252 ? -2.274 27.711 5.076 1.00 24.09 232 ASN A O 1
ATOM 1730 N N . GLU A 1 253 ? -1.948 26.573 6.989 1.00 21.85 233 GLU A N 1
ATOM 1731 C CA . GLU A 1 253 ? -0.561 26.997 7.125 1.00 22.02 233 GLU A CA 1
ATOM 1732 C C . GLU A 1 253 ? 0.365 26.017 6.411 1.00 22.48 233 GLU A C 1
ATOM 1733 O O . GLU A 1 253 ? 1.252 25.417 7.018 1.00 20.16 233 GLU A O 1
ATOM 1739 N N . ARG A 1 254 ? 0.140 25.871 5.109 1.00 23.81 234 ARG A N 1
ATOM 1740 C CA . ARG A 1 254 ? 0.904 24.959 4.266 1.00 23.71 234 ARG A CA 1
ATOM 1741 C C . ARG A 1 254 ? 2.377 25.350 4.180 1.00 24.31 234 ARG A C 1
ATOM 1742 O O . ARG A 1 254 ? 3.257 24.489 4.173 1.00 21.22 234 ARG A O 1
ATOM 1750 N N . PHE A 1 255 ? 2.643 26.650 4.125 1.00 25.48 235 PHE A N 1
ATOM 1751 C CA . PHE A 1 255 ? 4.009 27.133 3.967 1.00 25.69 235 PHE A CA 1
ATOM 1752 C C . PHE A 1 255 ? 4.559 27.751 5.250 1.00 24.13 235 PHE A C 1
ATOM 1753 O O . PHE A 1 255 ? 5.472 28.576 5.207 1.00 23.44 235 PHE A O 1
ATOM 1761 N N . GLN A 1 256 ? 4.002 27.344 6.388 1.00 22.35 236 GLN A N 1
ATOM 1762 C CA . GLN A 1 256 ? 4.497 27.788 7.687 1.00 21.24 236 GLN A CA 1
ATOM 1763 C C . GLN A 1 256 ? 4.060 26.850 8.816 1.00 20.03 236 GLN A C 1
ATOM 1764 O O . GLN A 1 256 ? 3.127 27.145 9.563 1.00 19.82 236 GLN A O 1
ATOM 1770 N N . ASN A 1 257 ? 4.749 25.719 8.934 1.00 19.42 237 ASN A N 1
ATOM 1771 C CA . ASN A 1 257 ? 4.487 24.761 10.002 1.00 18.46 237 ASN A CA 1
ATOM 1772 C C . ASN A 1 257 ? 5.734 23.945 10.327 1.00 21.42 237 ASN A C 1
ATOM 1773 O O . ASN A 1 257 ? 6.696 23.944 9.556 1.00 21.84 237 ASN A O 1
ATOM 1778 N N . ASP A 1 258 ? 5.719 23.253 11.464 1.00 19.23 238 ASP A N 1
ATOM 1779 C CA . ASP A 1 258 ? 6.871 22.457 11.881 1.00 18.20 238 ASP A CA 1
ATOM 1780 C C . ASP A 1 258 ? 6.658 20.965 11.648 1.00 17.11 238 ASP A C 1
ATOM 1781 O O . ASP A 1 258 ? 7.453 20.141 12.097 1.00 17.09 238 ASP A O 1
ATOM 1786 N N . GLY A 1 259 ? 5.576 20.624 10.956 1.00 17.06 239 GLY A N 1
ATOM 1787 C CA . GLY A 1 259 ? 5.269 19.237 10.666 1.00 16.94 239 GLY A CA 1
ATOM 1788 C C . GLY A 1 259 ? 4.069 18.709 11.429 1.00 23.33 239 GLY A C 1
ATOM 1789 O O . GLY A 1 259 ? 3.513 17.671 11.075 1.00 25.02 239 GLY A O 1
ATOM 1790 N N . LEU A 1 260 ? 3.666 19.413 12.481 1.00 21.44 240 LEU A N 1
ATOM 1791 C CA . LEU A 1 260 ? 2.505 18.994 13.259 1.00 19.35 240 LEU A CA 1
ATOM 1792 C C . LEU A 1 260 ? 1.616 20.173 13.640 1.00 18.41 240 LEU A C 1
ATOM 1793 O O . LEU A 1 260 ? 0.398 20.034 13.726 1.00 16.26 240 LEU A O 1
ATOM 1801 N N . VAL A 1 261 ? 2.222 21.333 13.869 1.00 18.08 241 VAL A N 1
ATOM 1802 C CA . VAL A 1 261 ? 1.453 22.526 14.206 1.00 18.28 241 VAL A CA 1
ATOM 1803 C C . VAL A 1 261 ? 1.917 23.728 13.383 1.00 16.93 241 VAL A C 1
ATOM 1804 O O . VAL A 1 261 ? 3.114 23.943 13.194 1.00 16.96 241 VAL A O 1
ATOM 1810 N N . GLY A 1 262 ? 0.957 24.493 12.872 1.00 17.50 242 GLY A N 1
ATOM 1811 C CA . GLY A 1 262 ? 1.261 25.685 12.102 1.00 18.37 242 GLY A CA 1
ATOM 1812 C C . GLY A 1 262 ? 1.892 26.765 12.959 1.00 19.20 242 GLY A C 1
ATOM 1813 O O . GLY A 1 262 ? 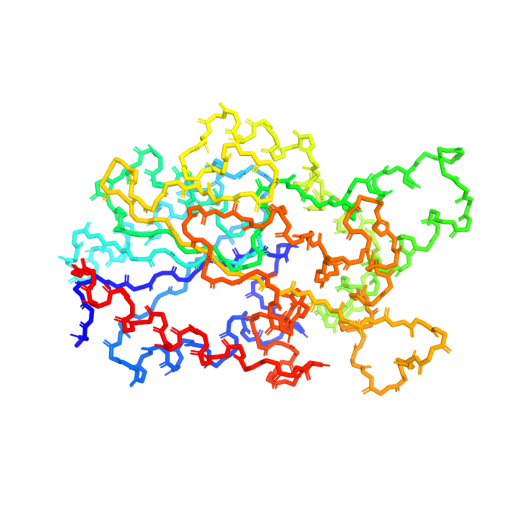1.856 26.693 14.188 1.00 18.87 242 GLY A O 1
ATOM 1814 N N . ARG A 1 263 ? 2.472 27.769 12.310 1.00 19.70 243 ARG A N 1
ATOM 1815 C CA . ARG A 1 263 ? 3.162 28.841 13.018 1.00 19.40 243 ARG A CA 1
ATOM 1816 C C . ARG A 1 263 ? 2.210 29.671 13.873 1.00 29.29 243 ARG A C 1
ATOM 1817 O O . ARG A 1 263 ? 2.456 29.888 15.060 1.00 19.45 243 ARG A O 1
ATOM 182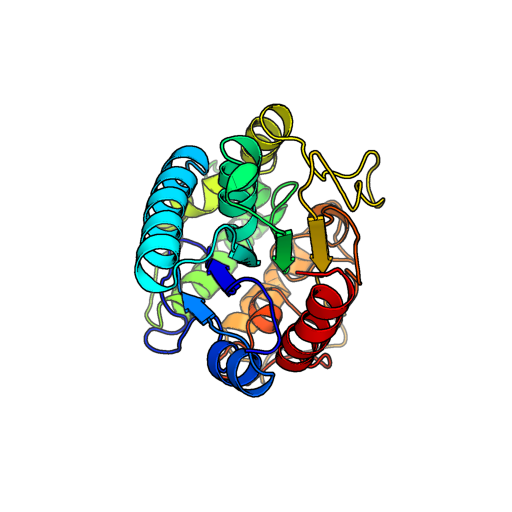5 N N . TYR A 1 264 ? 1.122 30.130 13.264 1.00 28.49 244 TYR A N 1
ATOM 1826 C CA . TYR A 1 264 ? 0.164 30.989 13.952 1.00 26.38 244 TYR A CA 1
ATOM 1827 C C . TYR A 1 264 ? -0.653 30.223 14.989 1.00 24.73 244 TYR A C 1
ATOM 1828 O O . TYR A 1 264 ? -1.238 30.819 15.893 1.00 26.62 244 TYR A O 1
ATOM 1837 N N . SER A 1 265 ? -0.687 28.902 14.853 1.00 21.88 245 SER A N 1
ATOM 1838 C CA . SER A 1 265 ? -1.443 28.058 15.772 1.00 22.32 245 SER A CA 1
ATOM 1839 C C . SER A 1 265 ? -0.726 27.879 17.107 1.00 21.46 245 SER A C 1
ATOM 1840 O O . SER A 1 265 ? -1.332 27.466 18.095 1.00 18.52 245 SER A O 1
ATOM 1843 N N . SER A 1 266 ? 0.564 28.197 17.133 1.00 18.34 246 SER A N 1
ATOM 1844 C CA . SER A 1 266 ? 1.391 27.959 18.312 1.00 23.72 246 SER A CA 1
ATOM 1845 C C . SER A 1 266 ? 1.550 29.201 19.185 1.00 22.68 246 SER A C 1
ATOM 1846 O O . SER A 1 266 ? 2.176 29.145 20.244 1.00 17.87 246 SER A O 1
ATOM 1849 N N . HIS A 1 267 ? 0.984 30.318 18.741 1.00 22.31 247 HIS A N 1
ATOM 1850 C CA . HIS A 1 267 ? 1.129 31.583 19.455 1.00 21.72 247 HIS A CA 1
ATOM 1851 C C . HIS A 1 267 ? 0.427 31.577 20.811 1.00 22.64 247 HIS A C 1
ATOM 1852 O O . HIS A 1 267 ? -0.735 31.187 20.923 1.00 23.15 247 HIS A O 1
ATOM 1859 N N . LEU A 1 268 ? 1.151 32.016 21.836 1.00 22.68 248 LEU A N 1
ATOM 1860 C CA . LEU A 1 268 ? 0.613 32.119 23.187 1.00 22.73 248 LEU A CA 1
ATOM 1861 C C . LEU A 1 268 ? 1.364 33.193 23.966 1.00 22.91 248 LEU A C 1
ATOM 1862 O O . LEU A 1 268 ? 2.589 33.154 24.062 1.00 23.39 248 LEU A O 1
ATOM 1867 N N . GLY A 1 269 ? 0.626 34.148 24.522 1.00 22.88 249 GLY A N 1
ATOM 1868 C CA . GLY A 1 269 ? 1.233 35.251 25.244 1.00 22.15 249 GLY A CA 1
ATOM 1869 C C . GLY A 1 269 ? 2.178 36.036 24.356 1.00 23.26 249 GLY A C 1
ATOM 1870 O O . GLY A 1 269 ? 1.847 36.354 23.214 1.00 25.04 249 GLY A O 1
ATOM 1871 N N . LYS A 1 270 ? 3.361 36.345 24.877 1.00 23.16 250 LYS A N 1
ATOM 1872 C CA . LYS A 1 270 ? 4.379 37.021 24.084 1.00 23.58 250 LYS A CA 1
ATOM 1873 C C . LYS A 1 270 ? 5.124 36.022 23.208 1.00 23.42 250 LYS A C 1
ATOM 1874 O O . LYS A 1 270 ? 5.815 35.137 23.710 1.00 20.68 250 LYS A O 1
ATOM 1879 N N . VAL A 1 271 ? 4.975 36.167 21.896 1.00 23.68 251 VAL A N 1
ATOM 1880 C CA . VAL A 1 271 ? 5.662 35.295 20.955 1.00 21.74 251 VAL A CA 1
ATOM 1881 C C . VAL A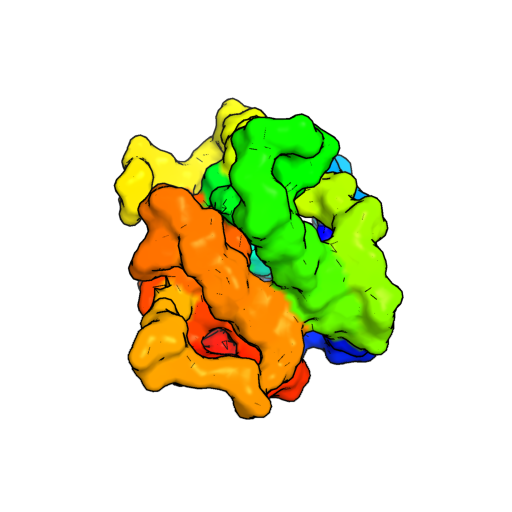 1 271 ? 7.087 35.781 20.725 1.00 21.86 251 VAL A C 1
ATOM 1882 O O . VAL A 1 271 ? 7.315 36.745 19.994 1.00 23.33 251 VAL A O 1
ATOM 1886 N N . ILE A 1 272 ? 8.039 35.111 21.365 1.00 21.13 252 ILE A N 1
ATOM 1887 C CA . ILE A 1 272 ? 9.451 35.448 21.235 1.00 21.77 252 ILE A CA 1
ATOM 1888 C C . ILE A 1 272 ? 9.913 35.252 19.796 1.00 22.95 252 ILE A C 1
ATOM 1889 O O . ILE A 1 272 ? 10.734 36.011 19.281 1.00 23.36 252 ILE A O 1
ATOM 1894 N N . GLY A 1 273 ? 9.364 34.229 19.151 1.00 22.62 253 GLY A N 1
ATOM 1895 C CA . GLY A 1 273 ? 9.683 33.921 17.771 1.00 23.08 253 GLY A CA 1
ATOM 1896 C C . GLY A 1 273 ? 9.064 32.596 17.379 1.00 24.04 253 GLY A C 1
ATOM 1897 O O . GLY A 1 273 ? 9.342 31.568 17.994 1.00 24.29 253 GLY A O 1
ATOM 1898 N N . SER A 1 274 ? 8.216 32.617 16.357 1.00 24.45 254 SER A N 1
ATOM 1899 C CA . SER A 1 274 ? 7.518 31.411 15.931 1.00 24.54 254 SER A CA 1
ATOM 1900 C C . SER A 1 274 ? 7.980 30.945 14.555 1.00 26.88 254 SER A C 1
ATOM 1901 O O . SER A 1 274 ? 7.416 30.012 13.985 1.00 27.90 254 SER A O 1
ATOM 1904 N N . ASP A 1 275 ? 9.013 31.594 14.026 1.00 28.84 255 ASP A N 1
ATOM 1905 C CA . ASP A 1 275 ? 9.534 31.242 12.710 1.00 29.44 255 ASP A CA 1
ATOM 1906 C C . ASP A 1 275 ? 10.988 30.783 12.782 1.00 26.18 255 ASP A C 1
ATOM 1907 O O . ASP A 1 275 ? 11.773 31.035 11.867 1.00 26.05 255 ASP A O 1
ATOM 1912 N N . TYR A 1 276 ? 11.341 30.110 13.873 1.00 24.03 256 TYR A N 1
ATOM 1913 C CA . TYR A 1 276 ? 12.670 29.525 14.009 1.00 24.23 256 TYR A CA 1
ATOM 1914 C C . TYR A 1 276 ? 12.864 28.389 13.010 1.00 23.17 256 TYR A C 1
ATOM 1915 O O . TYR A 1 276 ? 11.896 27.848 12.476 1.00 21.63 256 TYR A O 1
ATOM 1924 N N . SER A 1 277 ? 14.118 28.031 12.758 1.00 22.32 257 SER A N 1
ATOM 1925 C CA . SER A 1 277 ? 14.420 26.911 11.877 1.00 22.51 257 SER A CA 1
ATOM 1926 C C . SER A 1 277 ? 14.390 25.607 12.664 1.00 29.29 257 SER A C 1
ATOM 1927 O O . SER A 1 277 ? 15.435 25.055 13.006 1.00 30.18 257 SER A O 1
ATOM 1930 N N . MET A 1 278 ? 13.184 25.134 12.965 1.00 27.16 258 MET A N 1
ATOM 1931 C CA . MET A 1 278 ? 12.987 23.896 13.715 1.00 24.96 258 MET A CA 1
ATOM 1932 C C . MET A 1 278 ? 11.725 23.177 13.251 1.00 23.32 258 MET A C 1
ATOM 1933 O O . MET A 1 278 ? 10.725 23.819 12.934 1.00 24.09 258 MET A O 1
ATOM 1938 N N . ASP A 1 279 ? 11.762 21.848 13.216 1.00 22.11 259 ASP A N 1
ATOM 1939 C CA . ASP A 1 279 ? 10.527 21.089 13.064 1.00 22.41 259 ASP A CA 1
ATOM 1940 C C . ASP A 1 279 ? 9.967 20.825 14.456 1.00 21.32 259 ASP A C 1
ATOM 1941 O O . ASP A 1 279 ? 10.444 21.395 15.436 1.00 21.93 259 ASP A O 1
ATOM 1946 N N . HIS A 1 280 ? 8.967 19.957 14.547 1.00 19.72 260 HIS A N 1
ATOM 1947 C CA . HIS A 1 280 ? 8.292 19.719 15.817 1.00 18.25 260 HIS A CA 1
ATOM 1948 C C . HIS A 1 280 ? 9.203 19.050 16.844 1.00 20.51 260 HIS A C 1
ATOM 1949 O O . HIS A 1 280 ? 9.208 19.426 18.017 1.00 19.50 260 HIS A O 1
ATOM 1956 N N . VAL A 1 281 ? 9.975 18.061 16.402 1.00 21.30 261 VAL A N 1
ATOM 1957 C CA . VAL A 1 281 ? 10.837 17.314 17.311 1.00 21.83 261 VAL A CA 1
ATOM 1958 C C . VAL A 1 281 ? 12.214 17.958 17.450 1.00 22.09 261 VAL A C 1
ATOM 1959 O O . VAL A 1 281 ? 12.995 17.583 18.324 1.00 22.36 261 VAL A O 1
ATOM 1963 N N . ASP A 1 282 ? 12.510 18.926 16.588 1.00 23.85 262 ASP A N 1
ATOM 1964 C CA . ASP A 1 282 ? 13.739 19.703 16.718 1.00 24.38 262 ASP A CA 1
ATOM 1965 C C . ASP A 1 282 ? 13.700 20.549 17.983 1.00 24.08 262 ASP A C 1
ATOM 1966 O O . ASP A 1 282 ? 14.726 20.770 18.622 1.00 24.01 262 ASP A O 1
ATOM 1971 N N . ALA A 1 283 ? 12.505 21.013 18.338 1.00 22.04 263 ALA A N 1
ATOM 1972 C CA . ALA A 1 283 ? 12.321 21.909 19.476 1.00 21.42 263 ALA A CA 1
ATOM 1973 C C . ALA A 1 283 ? 12.775 21.285 20.793 1.00 21.32 263 ALA A C 1
ATOM 1974 O O . ALA A 1 283 ? 13.142 21.997 21.729 1.00 21.05 263 ALA A O 1
ATOM 1976 N N . ILE A 1 284 ? 12.745 19.958 20.864 1.00 21.13 264 ILE A N 1
ATOM 1977 C CA . ILE A 1 284 ? 13.187 19.248 22.059 1.00 20.94 264 ILE A CA 1
ATOM 1978 C C . ILE A 1 284 ? 14.482 18.478 21.803 1.00 20.92 264 ILE A C 1
ATOM 1979 O O . ILE A 1 284 ? 14.751 17.465 22.450 1.00 19.08 264 ILE A O 1
ATOM 1984 N N . ASN A 1 285 ? 15.271 18.971 20.851 1.00 20.08 265 ASN A N 1
ATOM 1985 C CA . ASN A 1 285 ? 16.597 18.432 20.550 1.00 20.98 265 ASN A CA 1
ATOM 1986 C C . ASN A 1 285 ? 16.589 16.944 20.195 1.00 21.50 265 ASN A C 1
ATOM 1987 O O . ASN A 1 285 ? 17.462 16.189 20.622 1.00 22.95 265 ASN A O 1
ATOM 1992 N N . GLN A 1 286 ? 15.598 16.532 19.412 1.00 20.37 266 GLN A N 1
ATOM 1993 C CA . GLN A 1 286 ? 15.501 15.153 18.941 1.00 20.85 266 GLN A CA 1
ATOM 1994 C C . GLN A 1 286 ? 15.859 15.090 17.452 1.00 21.73 266 GLN A C 1
ATOM 1995 O O . GLN A 1 286 ? 15.663 16.069 16.734 1.00 21.22 266 GLN A O 1
ATOM 2001 N N . LEU A 1 287 ? 16.381 13.957 16.978 1.00 25.10 267 LEU A N 1
ATOM 2002 C CA . LEU A 1 287 ? 16.568 12.746 17.774 1.00 26.29 267 LEU A CA 1
ATOM 2003 C C . LEU A 1 287 ? 17.951 12.671 18.413 1.00 28.46 267 LEU A C 1
ATOM 2004 O O . LEU A 1 287 ? 18.966 12.643 17.713 1.00 30.85 267 LEU A O 1
ATOM 2009 N N . ALA A 1 288 ? 17.973 12.636 19.743 1.00 26.83 268 ALA A N 1
ATOM 2010 C CA . ALA A 1 288 ? 19.203 12.488 20.521 1.00 28.89 268 ALA A CA 1
ATOM 2011 C C . ALA A 1 288 ? 20.252 13.544 20.179 1.00 29.01 268 ALA A C 1
ATOM 2012 O O . ALA A 1 288 ? 21.443 13.244 20.103 1.00 32.12 268 ALA A O 1
ATOM 2014 N N . GLY A 1 289 ? 19.805 14.778 19.974 1.00 26.71 269 GLY A N 1
ATOM 2015 C CA . GLY A 1 289 ? 20.712 15.881 19.718 1.00 26.23 269 GLY A CA 1
ATOM 2016 C C . GLY A 1 289 ? 21.015 16.096 18.248 1.00 27.71 269 GLY A C 1
ATOM 2017 O O . GLY A 1 289 ? 21.690 17.057 17.881 1.00 29.74 269 GLY A O 1
ATOM 2018 N N . VAL A 1 290 ? 20.519 15.199 17.403 1.00 28.39 270 VAL A N 1
ATOM 2019 C CA . VAL A 1 290 ? 20.731 15.315 15.965 1.00 29.87 270 VAL A CA 1
ATOM 2020 C C . VAL A 1 290 ? 19.530 15.978 15.297 1.00 27.98 270 VAL A C 1
ATOM 2021 O O . VAL A 1 290 ? 18.622 15.302 14.809 1.00 25.90 270 VAL A O 1
ATOM 2025 N N . VAL A 1 291 ? 19.527 17.306 15.287 1.00 28.69 271 VAL A N 1
ATOM 2026 C CA . VAL A 1 291 ? 18.445 18.063 14.672 1.00 28.75 271 VAL A CA 1
ATOM 2027 C C . VAL A 1 291 ? 18.606 18.092 13.156 1.00 31.63 271 VAL A C 1
ATOM 2028 O O . VAL A 1 291 ? 19.697 17.861 12.635 1.00 34.36 271 VAL A O 1
ATOM 2032 N N . ALA A 1 292 ? 17.515 18.377 12.453 1.00 31.51 272 ALA A N 1
ATOM 2033 C CA . ALA A 1 292 ? 17.521 18.351 10.996 1.00 32.39 272 ALA A CA 1
ATOM 2034 C C . ALA A 1 292 ? 17.534 19.753 10.397 1.00 34.23 272 ALA A C 1
ATOM 2035 O O . ALA A 1 292 ? 17.476 19.913 9.178 1.00 36.26 272 ALA A O 1
ATOM 2037 N N . ASN A 1 293 ? 17.614 20.768 11.252 1.00 34.38 273 ASN A N 1
ATOM 2038 C CA . ASN A 1 293 ? 17.584 22.149 10.783 1.00 33.86 273 ASN A CA 1
ATOM 2039 C C . ASN A 1 293 ? 18.713 23.000 11.364 1.00 35.16 273 ASN A C 1
ATOM 2040 O O . ASN A 1 293 ? 19.696 22.470 11.881 1.00 37.35 273 ASN A O 1
ATOM 2045 N N . ASN A 1 294 ? 18.565 24.319 11.280 1.00 34.55 274 ASN A N 1
ATOM 2046 C CA . ASN A 1 294 ? 19.671 25.232 11.565 1.00 36.01 274 ASN A CA 1
ATOM 2047 C C . ASN A 1 294 ? 19.646 25.887 12.946 1.00 35.52 274 ASN A C 1
ATOM 2048 O O . ASN A 1 294 ? 20.677 26.353 13.429 1.00 37.75 274 ASN A O 1
ATOM 2053 N N . THR A 1 295 ? 18.479 25.930 13.579 1.00 31.93 275 THR A N 1
ATOM 2054 C CA . THR A 1 295 ? 18.346 26.610 14.866 1.00 30.68 275 THR A CA 1
ATOM 2055 C C . THR A 1 295 ? 18.743 25.713 16.038 1.00 30.79 275 THR A C 1
ATOM 2056 O O . THR A 1 295 ? 18.311 24.565 16.127 1.00 31.99 275 THR A O 1
ATOM 2060 N N . ASP A 1 296 ? 19.576 26.249 16.928 1.00 30.54 276 ASP A N 1
ATOM 2061 C CA . ASP A 1 296 ? 19.959 25.557 18.154 1.00 27.25 276 ASP A CA 1
ATOM 2062 C C . ASP A 1 296 ? 18.802 25.574 19.151 1.00 26.38 276 ASP A C 1
ATOM 2063 O O . ASP A 1 296 ? 18.428 26.632 19.655 1.00 26.50 276 ASP A O 1
ATOM 2068 N N . PRO A 1 297 ? 18.235 24.394 19.440 1.00 23.61 277 PRO A N 1
ATOM 2069 C CA . PRO A 1 297 ? 17.077 24.255 20.330 1.00 20.37 277 PRO A CA 1
ATOM 2070 C C . PRO A 1 297 ? 17.428 24.529 21.787 1.00 28.23 277 PRO A C 1
ATOM 2071 O O . PRO A 1 297 ? 16.667 25.183 22.501 1.00 27.05 277 PRO A O 1
ATOM 2075 N N . VAL A 1 298 ? 18.579 24.020 22.213 1.00 29.03 278 VAL A N 1
ATOM 2076 C CA . VAL A 1 298 ? 19.017 24.129 23.599 1.00 28.54 278 VAL A CA 1
ATOM 2077 C C . VAL A 1 298 ? 19.281 25.578 23.999 1.00 29.15 278 VAL A C 1
ATOM 2078 O O . VAL A 1 298 ? 18.932 26.001 25.102 1.00 28.13 278 VAL A O 1
ATOM 2082 N N . GLN A 1 299 ? 19.888 26.337 23.091 1.00 30.24 279 GLN A N 1
ATOM 2083 C CA . GLN A 1 299 ? 20.231 27.729 23.362 1.00 31.16 279 GLN A CA 1
ATOM 2084 C C . GLN A 1 299 ? 18.986 28.574 23.626 1.00 30.13 279 GLN A C 1
ATOM 2085 O O . GLN A 1 299 ? 19.031 29.534 24.394 1.00 30.77 279 GLN A O 1
ATOM 2091 N N . LEU A 1 300 ? 17.876 28.208 22.994 1.00 27.97 280 LEU A N 1
ATOM 2092 C CA . LEU A 1 300 ? 16.614 28.909 23.205 1.00 27.40 280 LEU A CA 1
ATOM 2093 C C . LEU A 1 300 ? 16.137 28.747 24.646 1.00 26.28 280 LEU A C 1
ATOM 2094 O O . LEU A 1 300 ? 15.609 29.685 25.243 1.00 19.46 280 LEU A O 1
ATOM 2099 N N . PHE A 1 301 ? 16.330 27.552 25.197 1.00 24.81 281 PHE A N 1
ATOM 2100 C CA . PHE A 1 301 ? 15.981 27.285 26.588 1.00 22.49 281 PHE A CA 1
ATOM 2101 C C . PHE A 1 301 ? 16.903 28.038 27.541 1.00 21.64 281 PHE A C 1
ATOM 2102 O O . PHE A 1 301 ? 16.461 28.552 28.568 1.00 19.23 281 PHE A O 1
ATOM 2110 N N . VAL A 1 302 ? 18.185 28.098 27.194 1.00 22.30 282 VAL A N 1
ATOM 2111 C CA . VAL A 1 302 ? 19.176 28.770 28.025 1.00 23.51 282 VAL A CA 1
ATOM 2112 C C . VAL A 1 302 ? 18.925 30.274 28.075 1.00 23.25 282 VAL A C 1
ATOM 2113 O O . VAL A 1 302 ? 18.956 30.882 29.146 1.00 24.19 282 VAL A O 1
ATOM 2117 N N . GLU A 1 303 ? 18.669 30.869 26.914 1.00 22.50 283 GLU A N 1
ATOM 2118 C CA . GLU A 1 303 ? 18.404 32.301 26.830 1.00 23.69 283 GLU A CA 1
ATOM 2119 C C . GLU A 1 303 ? 17.108 32.676 27.540 1.00 22.39 283 GLU A C 1
ATOM 2120 O O . GLU A 1 303 ? 16.956 33.800 28.016 1.00 23.80 283 GLU A O 1
ATOM 2126 N N . HIS A 1 304 ? 16.177 31.729 27.612 1.00 21.63 284 HIS A N 1
ATOM 2127 C CA . HIS A 1 304 ? 14.894 31.970 28.260 1.00 21.67 284 HIS A CA 1
ATOM 2128 C C . HIS A 1 304 ? 15.056 32.069 29.775 1.00 24.43 284 HIS A C 1
ATOM 2129 O O . HIS A 1 304 ? 14.261 32.724 30.451 1.00 27.13 284 HIS A O 1
ATOM 2136 N N . VAL A 1 305 ? 16.087 31.415 30.301 1.00 24.63 285 VAL A N 1
ATOM 2137 C CA . VAL A 1 305 ? 16.398 31.491 31.724 1.00 24.56 285 VAL A CA 1
ATOM 2138 C C . VAL A 1 305 ? 16.735 32.925 32.113 1.00 26.62 285 VAL A C 1
ATOM 2139 O O . VAL A 1 305 ? 16.283 33.424 33.144 1.00 27.70 285 VAL A O 1
ATOM 2143 N N . ALA A 1 306 ? 17.524 33.587 31.273 1.00 26.61 286 ALA A N 1
ATOM 2144 C CA . ALA A 1 306 ? 17.884 34.981 31.496 1.00 27.25 286 ALA A CA 1
ATOM 2145 C C . ALA A 1 306 ? 16.659 35.881 31.379 1.00 25.48 286 ALA A C 1
ATOM 2146 O O . ALA A 1 306 ? 16.550 36.893 32.071 1.00 25.30 286 ALA A O 1
ATOM 2148 N N . ARG A 1 307 ? 15.738 35.502 30.499 1.00 25.28 287 ARG A N 1
ATOM 2149 C CA . ARG A 1 307 ? 14.509 36.260 30.295 1.00 24.96 287 ARG A CA 1
ATOM 2150 C C . ARG A 1 307 ? 13.607 36.179 31.524 1.00 24.47 287 ARG A C 1
ATOM 2151 O O . ARG A 1 307 ? 13.040 37.183 31.956 1.00 23.61 287 ARG A O 1
ATOM 2159 N N . LEU A 1 308 ? 13.482 34.980 32.086 1.00 24.89 288 LEU A N 1
ATOM 2160 C CA . LEU A 1 308 ? 12.678 34.774 33.285 1.00 25.21 288 LEU A CA 1
ATOM 2161 C C . LEU A 1 308 ? 13.318 35.441 34.497 1.00 28.18 288 LEU A C 1
ATOM 2162 O O . LEU A 1 308 ? 12.624 35.961 35.372 1.00 29.62 288 LEU A O 1
ATOM 2167 N N . LYS A 1 309 ? 14.646 35.423 34.539 1.00 28.54 289 LYS A N 1
ATOM 2168 C CA . LYS A 1 309 ? 15.392 35.998 35.652 1.00 28.54 289 LYS A CA 1
ATOM 2169 C C . LYS A 1 309 ? 15.208 37.510 35.732 1.00 30.11 289 LYS A C 1
ATOM 2170 O O . LYS A 1 309 ? 15.087 38.072 36.821 1.00 31.11 289 LYS A O 1
ATOM 2176 N N . SER A 1 310 ? 15.179 38.164 34.575 1.00 32.35 290 SER A N 1
ATOM 2177 C CA . SER A 1 310 ? 15.055 39.617 34.520 1.00 35.85 290 SER A CA 1
ATOM 2178 C C . SER A 1 310 ? 13.633 40.079 34.825 1.00 37.46 290 SER A C 1
ATOM 2179 O O . SER A 1 310 ? 13.393 41.265 35.054 1.00 39.60 290 SER A O 1
ATOM 2182 N N . LYS A 1 311 ? 12.693 39.140 34.828 1.00 36.66 291 LYS A N 1
ATOM 2183 C CA . LYS A 1 311 ? 11.296 39.463 35.086 1.00 36.93 291 LYS A CA 1
ATOM 2184 C C . LYS A 1 311 ? 10.957 39.292 36.563 1.00 38.18 291 LYS A C 1
ATOM 2185 O O . LYS A 1 311 ? 9.841 39.585 36.991 1.00 39.88 291 LYS A O 1
ATOM 2191 N N . GLY A 1 312 ? 11.929 38.819 37.336 1.00 37.72 292 GLY A N 1
ATOM 2192 C CA . GLY A 1 312 ? 11.732 38.587 38.754 1.00 37.76 292 GLY A CA 1
ATOM 2193 C C . GLY A 1 312 ? 11.187 37.200 39.032 1.00 38.41 292 GLY A C 1
ATOM 2194 O O . GLY A 1 312 ? 10.613 36.947 40.092 1.00 39.44 292 GLY A O 1
ATOM 2195 N N . LEU A 1 313 ? 11.369 36.298 38.073 1.00 37.72 293 LEU A N 1
ATOM 2196 C CA . LEU A 1 313 ? 10.873 34.933 38.198 1.00 36.89 293 LEU A CA 1
ATOM 2197 C C . LEU A 1 313 ? 12.013 33.951 38.454 1.00 39.47 293 LEU A C 1
ATOM 2198 O O . LEU A 1 313 ? 13.188 34.318 38.416 1.00 40.25 293 LEU A O 1
#

Foldseek 3Di:
DLALAAEEEFEADLFFCAFLADAGQLFCQCVLQVVLPHHYDYQDAGLDLDLLRRLVSRLVVLVVVCVVPVHQEHEYEYAACGLLSVLNCCQVPVRHYQEGEYEQYLQQFWLLLVQQVLLVDVPSDDVVSNVLSQVLQQLQVCRRNNHRDGSVVRNVSSNSRHNVNNVVSCVVRVAFPDPDQQGGGAQADPNYGYEYEAAFAQDDPVPDDDPPDDSNQVSLNSQLCVGDPQNPAAQSTHGQSSRHGHHYPYSHHHAHRSVLSCPPNNDGPTDDRNSVVSSVVSVVSSVVND

B-factor: mean 29.32, std 10.13, range [9.04, 86.96]

Radius of gyration: 17.97 Å; Cα contacts (8 Å, |Δi|>4): 625; chains: 1; bounding box: 39×40×56 Å

Solvent-accessible surface area: 11963 Å² total; per-residue (Å²): 108,37,8,142,25,4,0,0,0,0,7,0,1,15,32,24,96,100,0,22,36,127,74,78,8,9,68,34,0,64,109,17,0,74,186,34,28,7,83,8,62,65,1,103,14,51,73,59,50,43,13,67,104,4,0,79,54,0,8,95,35,0,117,126,5,31,89,100,43,69,21,68,63,0,0,0,2,0,0,0,10,0,0,1,0,0,2,19,0,3,26,58,47,34,95,24,0,2,0,0,0,0,0,0,0,1,0,50,4,0,32,1,1,34,21,0,88,49,19,107,81,134,70,132,29,86,137,82,67,13,89,41,0,30,80,7,0,9,61,0,5,34,16,0,16,50,50,132,105,125,21,114,78,6,27,127,26,6,66,13,4,2,40,97,37,1,46,62,14,14,129,107,26,73,55,4,34,22,107,127,136,25,17,98,15,147,52,85,34,117,47,1,39,2,1,1,7,1,0,30,23,129,42,64,58,153,157,71,63,36,156,135,54,58,67,0,5,32,0,0,21,35,0,4,67,34,9,121,106,4,57,177,48,3,0,0,2,0,1,67,62,6,2,7,0,0,70,19,46,12,2,81,60,35,0,3,0,0,0,1,0,17,0,33,27,35,108,45,36,42,142,26,83,5,32,80,19,1,44,86,1,6,65,69,0,117,95,92,40,17

Sequence (290 aa):
SSLKFPIVLVHGLLGFDKIGGIYPYFYGIKEALEKAGAKVYIATLSALNSNELRGEQLLEFVRKVQAETGAAKVNLIGHSQGPLACRYVAATHPELIASVTSVNGVNHGSEVADLVRLALTPGRLPESIANAAMSAFGQLLSALAGSPRLPQSGIEALEALTSEGVAAFNNKYPQGLPAEWGGEGKELVNGVYYYSWSGVIDYNPLHQGANNLDPLHVAMLAFSILFTNERFQNDGLVGRYSSHLGKVIGSDYSMDHVDAINQLAGVVANNTDPVQLFVEHVARLKSKGL

CATH classification: 3.40.50.1820

Organism: NCBI:txid77133

InterPro domains:
  IPR000073 Alpha/beta hydrolase fold-1 [PF00561] (9-204)
  IPR029058 Alpha/Beta hydrolase fold [G3DSA:3.40.50.1820] (5-293)
  IPR029058 Alpha/Beta hydrolase fold [SSF53474] (9-264)

Nearest PDB structures (foldseek):
  6cl4-assembly1_A  TM=1.003E+00  e=3.363E-65  uncultured bacterium
  6jd9-assembly1_A  TM=9.378E-01  e=2.178E-37  Proteus mirabilis
  4hs9-assembly1_A  TM=9.331E-01  e=1.986E-36  Proteus mirabilis
  3w9u-assembly1_A  TM=9.477E-01  e=1.332E-35  Proteus mirabilis HI4320
  1ex9-assembly1_A  TM=8.317E-01  e=4.983E-30  Pseudomonas aeruginosa